Protein AF-A0A212F0P8-F1 (afdb_monomer_lite)

Radius of gyration: 22.42 Å; chains: 1; bounding box: 47×44×77 Å

Structure (mmCIF, N/CA/C/O backbone):
data_AF-A0A212F0P8-F1
#
_entry.id   AF-A0A212F0P8-F1
#
loop_
_atom_site.group_PDB
_atom_site.id
_atom_site.type_symbol
_atom_site.label_atom_id
_atom_site.label_alt_id
_atom_site.label_comp_id
_atom_site.label_asym_id
_atom_site.label_entity_id
_atom_site.label_seq_id
_atom_site.pdbx_PDB_ins_code
_atom_site.Cartn_x
_atom_site.Cartn_y
_atom_site.Cartn_z
_atom_site.occupancy
_atom_site.B_iso_or_equiv
_atom_site.auth_seq_id
_atom_site.auth_comp_id
_atom_site.auth_asym_id
_atom_site.auth_atom_id
_atom_site.pdbx_PDB_model_num
ATOM 1 N N . MET A 1 1 ? -1.020 6.214 -18.669 1.00 47.00 1 MET A N 1
ATOM 2 C CA . MET A 1 1 ? -0.846 4.790 -18.306 1.00 47.00 1 MET A CA 1
ATOM 3 C C . MET A 1 1 ? -0.867 3.939 -19.581 1.00 47.00 1 MET A C 1
ATOM 5 O O . MET A 1 1 ? -1.607 2.978 -19.670 1.00 47.00 1 MET A O 1
ATOM 9 N N . LEU A 1 2 ? -0.078 4.340 -20.590 1.00 44.75 2 LEU A N 1
ATOM 10 C CA . LEU A 1 2 ? -0.072 3.739 -21.935 1.00 44.75 2 LEU A CA 1
ATOM 11 C C . LEU A 1 2 ? 1.143 2.817 -22.171 1.00 44.75 2 LEU A C 1
ATOM 13 O O . LEU A 1 2 ? 1.213 2.161 -23.199 1.00 44.75 2 LEU A O 1
ATOM 17 N N . LEU A 1 3 ? 2.104 2.756 -21.236 1.00 51.81 3 LEU A N 1
ATOM 18 C CA . LEU A 1 3 ? 3.297 1.899 -21.356 1.00 51.81 3 LEU A CA 1
ATOM 19 C C . LEU A 1 3 ? 3.032 0.435 -20.976 1.00 51.81 3 LEU A C 1
ATOM 21 O O . LEU A 1 3 ? 3.720 -0.442 -21.471 1.00 51.81 3 LEU A O 1
ATOM 25 N N . LEU A 1 4 ? 1.996 0.166 -20.174 1.00 54.78 4 LEU A N 1
ATOM 26 C CA . LEU A 1 4 ? 1.525 -1.194 -19.870 1.00 54.78 4 LEU A CA 1
ATOM 27 C C . LEU A 1 4 ? 0.778 -1.854 -21.042 1.00 54.78 4 LEU A C 1
ATOM 29 O O . LEU A 1 4 ? 0.353 -2.994 -20.926 1.00 54.78 4 LEU A O 1
ATOM 33 N N . LEU A 1 5 ? 0.583 -1.136 -22.152 1.00 59.31 5 LEU A N 1
ATOM 34 C CA . LEU A 1 5 ? -0.187 -1.625 -23.297 1.00 59.31 5 LEU A CA 1
ATOM 35 C C . LEU A 1 5 ? 0.671 -2.359 -24.335 1.00 59.31 5 LEU A C 1
ATOM 37 O O . LEU A 1 5 ? 0.111 -2.931 -25.261 1.00 59.31 5 LEU A O 1
ATOM 41 N N . ASN A 1 6 ? 2.005 -2.348 -24.208 1.00 75.94 6 ASN A N 1
ATOM 42 C CA . ASN A 1 6 ? 2.869 -3.173 -25.049 1.00 75.94 6 ASN A CA 1
ATOM 43 C C . ASN A 1 6 ? 3.930 -3.895 -24.189 1.00 75.94 6 ASN A C 1
ATOM 45 O O . ASN A 1 6 ? 4.943 -3.277 -23.845 1.00 75.94 6 ASN A O 1
ATOM 49 N N . PRO A 1 7 ? 3.690 -5.167 -23.820 1.00 78.56 7 PRO A N 1
ATOM 50 C CA . PRO A 1 7 ? 4.589 -5.937 -22.964 1.00 78.56 7 PRO A CA 1
ATOM 51 C C . PRO A 1 7 ? 5.970 -6.160 -23.591 1.00 78.56 7 PRO A C 1
ATOM 53 O O . PRO A 1 7 ? 6.951 -6.080 -22.863 1.00 78.56 7 PRO A O 1
ATOM 56 N N . GLU A 1 8 ? 6.073 -6.316 -24.914 1.00 83.00 8 GLU A N 1
ATOM 57 C CA . GLU A 1 8 ? 7.356 -6.509 -25.616 1.00 83.00 8 GLU A CA 1
ATOM 58 C C . GLU A 1 8 ? 8.272 -5.289 -25.456 1.00 83.00 8 GLU A C 1
ATOM 60 O O . GLU A 1 8 ? 9.464 -5.402 -25.181 1.00 83.00 8 GLU A O 1
ATOM 65 N N . VAL A 1 9 ? 7.698 -4.086 -25.560 1.00 86.62 9 VAL A N 1
ATOM 66 C CA . VAL A 1 9 ? 8.445 -2.837 -25.354 1.00 86.62 9 VAL A CA 1
ATOM 67 C C . VAL A 1 9 ? 8.906 -2.711 -23.904 1.00 86.62 9 VAL A C 1
ATOM 69 O O . VAL A 1 9 ? 9.991 -2.194 -23.642 1.00 86.62 9 VAL A O 1
ATOM 72 N N . LEU A 1 10 ? 8.069 -3.128 -22.952 1.00 86.12 10 LEU A N 1
ATOM 73 C CA . LEU A 1 10 ? 8.412 -3.075 -21.536 1.00 86.12 10 LEU A CA 1
ATOM 74 C C . LEU A 1 10 ? 9.525 -4.076 -21.204 1.00 86.12 10 LEU A C 1
ATOM 76 O O . LEU A 1 10 ? 10.460 -3.715 -20.493 1.00 86.12 10 LEU A O 1
ATOM 80 N N . GLU A 1 11 ? 9.444 -5.284 -21.759 1.00 87.88 11 GLU A N 1
ATOM 81 C CA . GLU A 1 11 ? 10.457 -6.335 -21.669 1.00 87.88 11 GLU A CA 1
ATOM 82 C C . GLU A 1 11 ? 11.805 -5.863 -22.207 1.00 87.88 11 GLU A C 1
ATOM 84 O O . GLU A 1 11 ? 12.801 -5.920 -21.491 1.00 87.88 11 GLU A O 1
ATOM 89 N N . GLU A 1 12 ? 11.831 -5.283 -23.406 1.00 88.19 12 GLU A N 1
ATOM 90 C CA . GLU A 1 12 ? 13.052 -4.732 -23.993 1.00 88.19 12 GLU A CA 1
ATOM 91 C C . GLU A 1 12 ? 13.683 -3.642 -23.108 1.00 88.19 12 GLU A C 1
ATOM 93 O O . GLU A 1 12 ? 14.894 -3.634 -22.885 1.00 88.19 12 GLU A O 1
ATOM 98 N N . ILE A 1 13 ? 12.871 -2.725 -22.568 1.00 88.69 13 ILE A N 1
ATOM 99 C CA . ILE A 1 13 ? 13.369 -1.633 -21.722 1.00 88.69 13 ILE A CA 1
ATOM 100 C C . ILE A 1 13 ? 13.929 -2.157 -20.399 1.00 88.69 13 ILE A C 1
ATOM 102 O O . ILE A 1 13 ? 14.999 -1.717 -19.982 1.00 88.69 13 ILE A O 1
ATOM 106 N N . VAL A 1 14 ? 13.217 -3.061 -19.726 1.00 86.81 14 VAL A N 1
ATOM 107 C CA . VAL A 1 14 ? 13.643 -3.581 -18.420 1.00 86.81 14 VAL A CA 1
ATOM 108 C C . VAL A 1 14 ? 14.838 -4.519 -18.570 1.00 86.81 14 VAL A C 1
ATOM 110 O O . VAL A 1 14 ? 15.774 -4.426 -17.781 1.00 86.81 14 VAL A O 1
ATOM 113 N N . ASN A 1 15 ? 14.883 -5.350 -19.614 1.00 87.44 15 ASN A N 1
ATOM 114 C CA . ASN A 1 15 ? 16.040 -6.207 -19.888 1.00 87.44 15 ASN A CA 1
ATOM 115 C C . ASN A 1 15 ? 17.287 -5.389 -20.256 1.00 87.44 15 ASN A C 1
ATOM 117 O O . ASN A 1 15 ? 18.413 -5.808 -19.978 1.00 87.44 15 ASN A O 1
ATOM 121 N N . ALA A 1 16 ? 17.115 -4.187 -20.816 1.00 88.00 16 ALA A N 1
ATOM 122 C CA . ALA A 1 16 ? 18.224 -3.273 -21.065 1.00 88.00 16 ALA A CA 1
ATOM 123 C C . ALA A 1 16 ? 18.885 -2.735 -19.784 1.00 88.00 16 ALA A C 1
ATOM 125 O O . ALA A 1 16 ? 19.981 -2.179 -19.867 1.00 88.00 16 ALA A O 1
ATOM 126 N N . ASP A 1 17 ? 18.260 -2.875 -18.611 1.00 82.69 17 ASP A N 1
ATOM 127 C CA . ASP A 1 17 ? 18.919 -2.600 -17.326 1.00 82.69 17 ASP A CA 1
ATOM 128 C C . ASP A 1 17 ? 19.909 -3.718 -16.952 1.00 82.69 17 ASP A C 1
ATOM 130 O O . ASP A 1 17 ? 20.867 -3.478 -16.223 1.00 82.69 17 ASP A O 1
ATOM 134 N N . SER A 1 18 ? 19.727 -4.925 -17.496 1.00 82.00 18 SER A N 1
ATOM 135 C CA . SER A 1 18 ? 20.633 -6.074 -17.343 1.00 82.00 18 SER A CA 1
ATOM 136 C C . SER A 1 18 ? 21.676 -6.184 -18.464 1.00 82.00 18 SER A C 1
ATOM 138 O O . SER A 1 18 ? 22.354 -7.201 -18.575 1.00 82.00 18 SER A O 1
ATOM 140 N N . GLY A 1 19 ? 21.821 -5.146 -19.297 1.00 79.75 19 GLY A N 1
ATOM 141 C CA . GLY A 1 19 ? 22.814 -5.089 -20.376 1.00 79.75 19 GLY A CA 1
ATOM 142 C C . GLY A 1 19 ? 22.326 -5.578 -21.744 1.00 79.75 19 GLY A C 1
ATOM 143 O O . GLY A 1 19 ? 23.122 -5.617 -22.681 1.00 79.75 19 GLY A O 1
ATOM 144 N N . ALA A 1 20 ? 21.040 -5.916 -21.895 1.00 85.88 20 ALA A N 1
ATOM 145 C CA . ALA A 1 20 ? 20.469 -6.242 -23.201 1.00 85.88 20 ALA A CA 1
ATOM 146 C C . ALA A 1 20 ? 20.416 -5.004 -24.126 1.00 85.88 20 ALA A C 1
ATOM 148 O O . ALA A 1 20 ? 20.288 -3.869 -23.649 1.00 85.88 20 ALA A O 1
ATOM 149 N N . PRO A 1 21 ? 20.494 -5.184 -25.457 1.00 83.25 21 PRO A N 1
ATOM 150 C CA . PRO A 1 21 ? 20.363 -4.076 -26.394 1.00 83.25 21 PRO A CA 1
ATOM 151 C C . PRO A 1 21 ? 18.961 -3.456 -26.317 1.00 83.25 21 PRO A C 1
ATOM 153 O O . PRO A 1 21 ? 17.956 -4.160 -26.341 1.00 83.25 21 PRO A O 1
ATOM 156 N N . CYS A 1 22 ? 18.897 -2.123 -26.267 1.00 87.00 22 CYS A N 1
ATOM 157 C CA . CYS A 1 22 ? 17.650 -1.365 -26.358 1.00 87.00 22 CYS A CA 1
ATOM 158 C C . CYS A 1 22 ? 17.590 -0.658 -27.712 1.00 87.00 22 CYS A C 1
ATOM 160 O O . CYS A 1 22 ? 18.529 0.037 -28.109 1.00 87.00 22 CYS A O 1
ATOM 162 N N . SER A 1 23 ? 16.477 -0.817 -28.416 1.00 88.06 23 SER A N 1
ATOM 163 C CA . SER A 1 23 ? 16.192 -0.160 -29.679 1.00 88.06 23 SER A CA 1
ATOM 164 C C . SER A 1 23 ? 16.250 1.361 -29.514 1.00 88.06 23 SER A C 1
ATOM 166 O O . SER A 1 23 ? 15.626 1.911 -28.597 1.00 88.06 23 SER A O 1
ATOM 168 N N . PRO A 1 24 ? 16.883 2.090 -30.453 1.00 86.75 24 PRO A N 1
ATOM 169 C CA . PRO A 1 24 ? 16.887 3.553 -30.455 1.00 86.75 24 PRO A CA 1
ATOM 170 C C . PRO A 1 24 ? 15.478 4.169 -30.400 1.00 86.75 24 PRO A C 1
ATOM 172 O O . PRO A 1 24 ? 15.283 5.260 -29.860 1.00 86.75 24 PRO A O 1
ATOM 175 N N . ARG A 1 25 ? 14.465 3.454 -30.918 1.00 87.38 25 ARG A N 1
ATOM 176 C CA . ARG A 1 25 ? 13.054 3.870 -30.873 1.00 87.38 25 ARG A CA 1
ATOM 177 C C . ARG A 1 25 ? 12.484 3.869 -29.447 1.00 87.38 25 ARG A C 1
ATOM 179 O O . ARG A 1 25 ? 11.541 4.613 -29.165 1.00 87.38 25 ARG A O 1
ATOM 186 N N . HIS A 1 26 ? 13.039 3.061 -28.547 1.00 89.31 26 HIS A N 1
ATOM 187 C CA . HIS A 1 26 ? 12.582 2.894 -27.166 1.00 89.31 26 HIS A CA 1
ATOM 188 C C . HIS A 1 26 ? 13.409 3.679 -26.145 1.00 89.31 26 HIS A C 1
ATOM 190 O O . HIS A 1 26 ? 12.954 3.859 -25.014 1.00 89.31 26 HIS A O 1
ATOM 196 N N . THR A 1 27 ? 14.522 4.292 -26.556 1.00 87.56 27 THR A N 1
ATOM 197 C CA . THR A 1 27 ? 15.390 5.110 -25.697 1.00 87.56 27 THR A CA 1
ATOM 198 C C . THR A 1 27 ? 14.630 6.170 -24.898 1.00 87.56 27 THR A C 1
ATOM 200 O O . THR A 1 27 ? 14.839 6.291 -23.693 1.00 87.56 27 THR A O 1
ATOM 203 N N . LYS A 1 28 ? 13.691 6.909 -25.512 1.00 88.75 28 LYS A N 1
ATOM 204 C CA . LYS A 1 28 ? 12.881 7.918 -24.794 1.00 88.75 28 LYS A CA 1
ATOM 205 C C . LYS A 1 28 ? 11.985 7.296 -23.713 1.00 88.75 28 LYS A C 1
ATOM 207 O O . LYS A 1 28 ? 11.819 7.882 -22.647 1.00 88.75 28 LYS A O 1
ATOM 212 N N . LYS A 1 29 ? 11.418 6.112 -23.977 1.00 89.12 29 LYS A N 1
ATOM 213 C CA . LYS A 1 29 ? 10.573 5.378 -23.020 1.00 89.12 29 LYS A CA 1
ATOM 214 C C . LYS A 1 29 ? 11.410 4.838 -21.854 1.00 89.12 29 LYS A C 1
ATOM 216 O O . LYS A 1 29 ? 10.978 4.958 -20.711 1.00 89.12 29 LYS A O 1
ATOM 221 N N . LYS A 1 30 ? 12.622 4.339 -22.132 1.00 89.31 30 LYS A N 1
ATOM 222 C CA . LYS A 1 30 ? 13.602 3.956 -21.104 1.00 89.31 30 LYS A CA 1
ATOM 223 C C . LYS A 1 30 ? 13.959 5.136 -20.197 1.00 89.31 30 LYS A C 1
ATOM 225 O O . LYS A 1 30 ? 13.736 5.063 -18.996 1.00 89.31 30 LYS A O 1
ATOM 230 N N . HIS A 1 31 ? 14.363 6.270 -20.776 1.00 90.19 31 HIS A N 1
ATOM 231 C CA . HIS A 1 31 ? 14.696 7.479 -20.008 1.00 90.19 31 HIS A CA 1
ATOM 232 C C . HIS A 1 31 ? 13.534 7.982 -19.141 1.00 90.19 31 HIS A C 1
ATOM 234 O O . HIS A 1 31 ? 13.760 8.524 -18.056 1.00 90.19 31 HIS A O 1
ATOM 240 N N . PHE A 1 32 ? 12.289 7.818 -19.602 1.00 90.88 32 PHE A N 1
ATOM 241 C CA . PHE A 1 32 ? 11.113 8.111 -18.789 1.00 90.88 32 PHE A CA 1
ATOM 242 C C . PHE A 1 32 ? 11.033 7.190 -17.564 1.00 90.88 32 PHE A C 1
ATOM 244 O O . PHE A 1 32 ? 10.895 7.695 -16.452 1.00 90.88 32 PHE A O 1
ATOM 251 N N . ILE A 1 33 ? 11.171 5.871 -17.744 1.00 90.88 33 ILE A N 1
ATOM 252 C CA . ILE A 1 33 ? 11.175 4.902 -16.635 1.00 90.88 33 ILE A CA 1
ATOM 253 C C . ILE A 1 33 ? 12.312 5.206 -15.649 1.00 90.88 33 ILE A C 1
ATOM 255 O O . ILE A 1 33 ? 12.066 5.276 -14.445 1.00 90.88 33 ILE A O 1
ATOM 259 N N . ASP A 1 34 ? 13.516 5.493 -16.140 1.00 91.50 34 ASP A N 1
ATOM 260 C CA . ASP A 1 34 ? 14.662 5.858 -15.297 1.00 91.50 34 ASP A CA 1
ATOM 261 C C . ASP A 1 34 ? 14.411 7.151 -14.518 1.00 91.50 34 ASP A C 1
ATOM 263 O O . ASP A 1 34 ? 14.769 7.276 -13.347 1.00 91.50 34 ASP A O 1
ATOM 267 N N . SER A 1 35 ? 13.751 8.128 -15.141 1.00 92.31 35 SER A N 1
ATOM 268 C CA . SER A 1 35 ? 13.378 9.378 -14.474 1.00 92.31 35 SER A CA 1
ATOM 269 C C . SER A 1 35 ? 12.317 9.161 -13.399 1.00 92.31 35 SER A C 1
ATOM 271 O O . SER A 1 35 ? 12.415 9.767 -12.336 1.00 92.31 35 SER A O 1
ATOM 273 N N . VAL A 1 36 ? 11.361 8.255 -13.625 1.00 93.06 36 VAL A N 1
ATOM 274 C CA . VAL A 1 36 ? 10.378 7.851 -12.609 1.00 93.06 36 VAL A CA 1
ATOM 275 C C . VAL A 1 36 ? 11.070 7.162 -11.430 1.00 93.06 36 VAL A C 1
ATOM 277 O O . VAL A 1 36 ? 10.833 7.562 -10.292 1.00 93.06 36 VAL A O 1
ATOM 280 N N . LYS A 1 37 ? 11.971 6.199 -11.681 1.00 93.19 37 LYS A N 1
ATOM 281 C CA . LYS A 1 37 ? 12.765 5.533 -10.629 1.00 93.19 37 LYS A CA 1
ATOM 282 C C . LYS A 1 37 ? 13.562 6.558 -9.810 1.00 93.19 37 LYS A C 1
ATOM 284 O O . LYS A 1 37 ? 13.464 6.590 -8.587 1.00 93.19 37 LYS A O 1
ATOM 289 N N . ARG A 1 38 ? 14.279 7.471 -10.478 1.00 92.94 38 ARG A N 1
ATOM 290 C CA . ARG A 1 38 ? 15.028 8.555 -9.812 1.00 92.94 38 ARG A CA 1
ATOM 291 C C . ARG A 1 38 ? 14.132 9.510 -9.026 1.00 92.94 38 ARG A C 1
ATOM 293 O O . ARG A 1 38 ? 14.562 10.007 -7.993 1.00 92.94 38 ARG A O 1
ATOM 300 N N . GLY A 1 39 ? 12.904 9.754 -9.480 1.00 93.44 39 GLY A N 1
ATOM 301 C CA . GLY A 1 39 ? 11.948 10.633 -8.803 1.00 93.44 39 GLY A CA 1
ATOM 302 C C . GLY A 1 39 ? 11.535 10.149 -7.408 1.00 93.44 39 GLY A C 1
ATOM 303 O O . GLY A 1 39 ? 11.209 10.980 -6.555 1.00 93.44 39 GLY A O 1
ATOM 304 N N . LEU A 1 40 ? 11.589 8.833 -7.171 1.00 92.62 40 LEU A N 1
ATOM 305 C CA . LEU A 1 40 ? 11.334 8.211 -5.867 1.00 92.62 40 LEU A CA 1
ATOM 306 C C . LEU A 1 40 ? 12.561 8.184 -4.947 1.00 92.62 40 LEU A C 1
ATOM 308 O O . LEU A 1 40 ? 12.405 7.978 -3.745 1.00 92.62 40 LEU A O 1
ATOM 312 N N . SER A 1 41 ? 13.765 8.396 -5.489 1.00 88.62 41 SER A N 1
ATOM 313 C CA . SER A 1 41 ? 14.998 8.345 -4.706 1.00 88.62 41 SER A CA 1
ATOM 314 C C . SER A 1 41 ? 14.989 9.402 -3.593 1.00 88.62 41 SER A C 1
ATOM 316 O O . SER A 1 41 ? 14.648 10.560 -3.859 1.00 88.62 41 SER A O 1
ATOM 318 N N . PRO A 1 42 ? 15.447 9.072 -2.369 1.00 77.56 42 PRO A N 1
ATOM 319 C CA . PRO A 1 42 ? 15.568 10.034 -1.270 1.00 77.56 42 PRO A CA 1
ATOM 320 C C . PRO A 1 42 ? 16.464 11.237 -1.590 1.00 77.56 42 PRO A C 1
ATOM 322 O O . PRO A 1 42 ? 16.337 12.280 -0.953 1.00 77.56 42 PRO A O 1
ATOM 325 N N . GLN A 1 43 ? 17.374 11.087 -2.560 1.00 78.19 43 GLN A N 1
ATOM 326 C CA . GLN A 1 43 ? 18.297 12.133 -3.011 1.00 78.19 43 GLN A CA 1
ATOM 327 C C . GLN A 1 43 ? 17.644 13.132 -3.985 1.00 78.19 43 GLN A C 1
ATOM 329 O O . GLN A 1 43 ? 18.261 14.137 -4.340 1.00 78.19 43 GLN A O 1
ATOM 334 N N . ASN A 1 44 ? 16.413 12.875 -4.443 1.00 79.75 44 ASN A N 1
ATOM 335 C CA . ASN A 1 44 ? 15.700 13.786 -5.327 1.00 79.75 44 ASN A CA 1
ATOM 336 C C . ASN A 1 44 ? 15.127 14.980 -4.546 1.00 79.75 44 ASN A C 1
ATOM 338 O O . ASN A 1 44 ? 14.321 14.821 -3.631 1.00 79.75 44 ASN A O 1
ATOM 342 N N . ASN A 1 45 ? 15.484 16.191 -4.976 1.00 77.62 45 ASN A N 1
ATOM 343 C CA . ASN A 1 45 ? 15.011 17.439 -4.373 1.00 77.62 45 ASN A CA 1
ATOM 344 C C . ASN A 1 45 ? 13.801 18.053 -5.105 1.00 77.62 45 ASN A C 1
ATOM 346 O O . ASN A 1 45 ? 13.209 19.018 -4.622 1.00 77.62 45 ASN A O 1
ATOM 350 N N . SER A 1 46 ? 13.407 17.517 -6.267 1.00 87.94 46 SER A N 1
ATOM 351 C CA . SER A 1 46 ? 12.266 18.035 -7.030 1.00 87.94 46 SER A CA 1
ATOM 352 C C . SER A 1 46 ? 10.950 17.430 -6.547 1.00 87.94 46 SER A C 1
ATOM 354 O O . SER A 1 46 ? 10.607 16.297 -6.895 1.00 87.94 46 SER A O 1
ATOM 356 N N . LYS A 1 47 ? 10.174 18.225 -5.800 1.00 87.25 47 LYS A N 1
ATOM 357 C CA . LYS A 1 47 ? 8.852 17.834 -5.288 1.00 87.25 47 LYS A CA 1
ATOM 358 C C . LYS A 1 47 ? 7.884 17.429 -6.402 1.00 87.25 47 LYS A C 1
ATOM 360 O O . LYS A 1 47 ? 7.233 16.398 -6.293 1.00 87.25 47 LYS A O 1
ATOM 365 N N . GLN A 1 48 ? 7.830 18.201 -7.488 1.00 89.81 48 GLN A N 1
ATOM 366 C CA . GLN A 1 48 ? 6.954 17.907 -8.626 1.00 89.81 48 GLN A CA 1
ATOM 367 C C . GLN A 1 48 ? 7.320 16.574 -9.292 1.00 89.81 48 GLN A C 1
ATOM 369 O O . GLN A 1 48 ? 6.437 15.795 -9.648 1.00 89.81 48 GLN A O 1
ATOM 374 N N . MET A 1 49 ? 8.621 16.293 -9.436 1.00 90.56 49 MET A N 1
ATOM 375 C CA . MET A 1 49 ? 9.085 15.015 -9.978 1.00 90.56 49 MET A CA 1
ATOM 376 C C . MET A 1 49 ? 8.706 13.857 -9.052 1.00 90.56 49 MET A C 1
ATOM 378 O O . MET A 1 49 ? 8.231 12.832 -9.532 1.00 90.56 49 MET A O 1
ATOM 382 N N . THR A 1 50 ? 8.859 14.028 -7.736 1.00 92.94 50 THR A N 1
ATOM 383 C CA . THR A 1 50 ? 8.447 13.021 -6.753 1.00 92.94 50 THR A CA 1
ATOM 384 C C . THR A 1 50 ? 6.945 12.759 -6.816 1.00 92.94 50 THR A C 1
ATOM 386 O O . THR A 1 50 ? 6.548 11.605 -6.932 1.00 92.94 50 THR A O 1
ATOM 389 N N . GLU A 1 51 ? 6.101 13.793 -6.820 1.00 91.62 51 GLU A N 1
ATOM 390 C CA . GLU A 1 51 ? 4.641 13.635 -6.915 1.00 91.62 51 GLU A CA 1
ATOM 391 C C . GLU A 1 51 ? 4.235 12.889 -8.200 1.00 91.62 51 GLU A C 1
ATOM 393 O O . GLU A 1 51 ? 3.451 11.936 -8.158 1.00 91.62 51 GLU A O 1
ATOM 398 N N . ALA A 1 52 ? 4.820 13.254 -9.347 1.00 92.00 52 ALA A N 1
ATOM 399 C CA . ALA A 1 52 ? 4.567 12.573 -10.616 1.00 92.00 52 ALA A CA 1
ATOM 400 C C . ALA A 1 52 ? 5.044 11.109 -10.606 1.00 92.00 52 ALA A C 1
ATOM 402 O O . ALA A 1 52 ? 4.337 10.217 -11.095 1.00 92.00 52 ALA A O 1
ATOM 403 N N . ALA A 1 53 ? 6.222 10.846 -10.032 1.00 94.75 53 ALA A N 1
ATOM 404 C CA . ALA A 1 53 ? 6.783 9.505 -9.907 1.00 94.75 53 ALA A CA 1
ATOM 405 C C . ALA A 1 53 ? 5.924 8.615 -9.002 1.00 94.75 53 ALA A C 1
ATOM 407 O O . ALA A 1 53 ? 5.620 7.482 -9.374 1.00 94.75 53 ALA A O 1
ATOM 408 N N . VAL A 1 54 ? 5.454 9.144 -7.870 1.00 95.19 54 VAL A N 1
ATOM 409 C CA . VAL A 1 54 ? 4.562 8.448 -6.934 1.00 95.19 54 VAL A CA 1
ATOM 410 C C . VAL A 1 54 ? 3.261 8.059 -7.615 1.00 95.19 54 VAL A C 1
ATOM 412 O O . VAL A 1 54 ? 2.904 6.884 -7.616 1.00 95.19 54 VAL A O 1
ATOM 415 N N . VAL A 1 55 ? 2.573 9.009 -8.257 1.00 94.56 55 VAL A N 1
ATOM 416 C CA . VAL A 1 55 ? 1.313 8.723 -8.964 1.00 94.56 55 VAL A CA 1
ATOM 417 C C . VAL A 1 55 ? 1.520 7.658 -10.039 1.00 94.56 55 VAL A C 1
ATOM 419 O O . VAL A 1 55 ? 0.688 6.763 -10.207 1.00 94.56 55 VAL A O 1
ATOM 422 N N . THR A 1 56 ? 2.640 7.727 -10.759 1.00 94.75 56 THR A N 1
ATOM 423 C CA . THR A 1 56 ? 2.983 6.750 -11.795 1.00 94.75 56 TH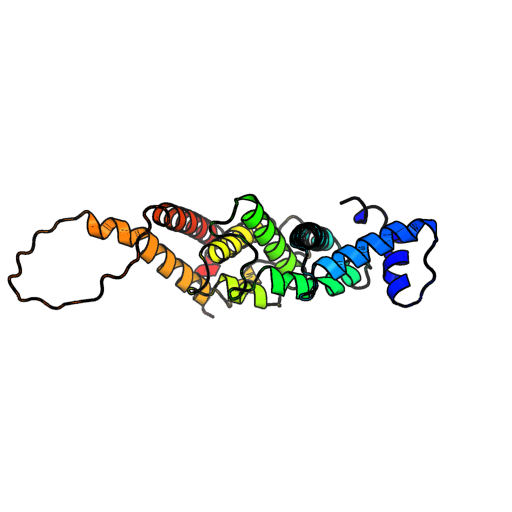R A CA 1
ATOM 424 C C . THR A 1 56 ? 3.242 5.365 -11.201 1.00 94.75 56 THR A C 1
ATOM 426 O O . THR A 1 56 ? 2.713 4.380 -11.717 1.00 94.75 56 THR A O 1
ATOM 429 N N . CYS A 1 57 ? 3.987 5.275 -10.098 1.00 95.62 57 CYS A N 1
ATOM 430 C CA . CYS A 1 57 ? 4.333 4.002 -9.467 1.00 95.62 57 CYS A CA 1
ATOM 431 C C . CYS A 1 57 ? 3.147 3.363 -8.740 1.00 95.62 57 CYS A C 1
ATOM 433 O O . CYS A 1 57 ? 2.968 2.155 -8.847 1.00 95.62 57 CYS A O 1
ATOM 435 N N . VAL A 1 58 ? 2.268 4.142 -8.101 1.00 96.19 58 VAL A N 1
ATOM 436 C CA . VAL A 1 58 ? 1.009 3.614 -7.543 1.00 96.19 58 VAL A CA 1
ATOM 437 C C . VAL A 1 58 ? 0.148 3.011 -8.651 1.00 96.19 58 VAL A C 1
ATOM 439 O O . VAL A 1 58 ? -0.371 1.906 -8.502 1.00 96.19 58 VAL A O 1
ATOM 442 N N . LYS A 1 59 ? 0.041 3.691 -9.800 1.00 94.50 59 LYS A N 1
ATOM 443 C CA . LYS A 1 59 ? -0.674 3.162 -10.969 1.00 94.50 59 LYS A CA 1
ATOM 444 C C . LYS A 1 59 ? -0.023 1.889 -11.511 1.00 94.50 59 LYS A C 1
ATOM 446 O O . LYS A 1 59 ? -0.744 0.951 -11.839 1.00 94.50 59 LYS A O 1
ATOM 451 N N . LEU A 1 60 ? 1.307 1.832 -11.577 1.00 93.94 60 LEU A N 1
ATOM 452 C CA . LEU A 1 60 ? 2.042 0.628 -11.972 1.00 93.94 60 LEU A CA 1
ATOM 453 C C . LEU A 1 60 ? 1.759 -0.545 -11.019 1.00 93.94 60 LEU A C 1
ATOM 455 O O . LEU A 1 60 ? 1.391 -1.623 -11.483 1.00 93.94 60 LEU A O 1
ATOM 459 N N . CYS A 1 61 ? 1.857 -0.329 -9.703 1.00 95.12 61 CYS A N 1
ATOM 460 C CA . CYS A 1 61 ? 1.520 -1.337 -8.699 1.00 95.12 61 CYS A CA 1
ATOM 461 C C . CYS A 1 61 ? 0.075 -1.814 -8.885 1.00 95.12 61 CYS A C 1
ATOM 463 O O . CYS A 1 61 ? -0.162 -3.011 -9.029 1.00 95.12 61 CYS A O 1
ATOM 465 N N . LYS A 1 62 ? -0.885 -0.890 -9.001 1.00 94.06 62 LYS A N 1
ATOM 466 C CA . LYS A 1 62 ? -2.298 -1.220 -9.227 1.00 94.06 62 LYS A CA 1
ATOM 467 C C . LYS A 1 62 ? -2.503 -2.066 -10.483 1.00 94.06 62 LYS A C 1
ATOM 469 O O . LYS A 1 62 ? -3.233 -3.051 -10.424 1.00 94.06 62 LYS A O 1
ATOM 474 N N . ALA A 1 63 ? -1.839 -1.732 -11.591 1.00 92.00 63 ALA A N 1
ATOM 475 C CA . ALA A 1 63 ? -1.898 -2.524 -12.820 1.00 92.00 63 ALA A CA 1
ATOM 476 C C . ALA A 1 63 ? -1.377 -3.947 -12.621 1.00 92.00 63 ALA A C 1
ATOM 478 O O . ALA A 1 63 ? -2.026 -4.896 -13.047 1.00 92.00 63 ALA A O 1
ATOM 479 N N . SER A 1 64 ? -0.245 -4.093 -11.927 1.00 91.94 64 SER A N 1
ATOM 480 C CA . SER A 1 64 ? 0.355 -5.406 -11.679 1.00 91.94 64 SER A CA 1
ATOM 481 C C . SER A 1 64 ? -0.558 -6.342 -10.882 1.00 91.94 64 SER A C 1
ATOM 483 O O . SER A 1 64 ? -0.469 -7.551 -11.047 1.00 91.94 64 SER A O 1
ATOM 485 N N . THR A 1 65 ? -1.503 -5.808 -10.091 1.00 92.44 65 THR A N 1
ATOM 486 C CA . THR A 1 65 ? -2.478 -6.639 -9.359 1.00 92.44 65 THR A CA 1
ATOM 487 C C . THR A 1 65 ? -3.436 -7.414 -10.266 1.00 92.44 65 THR A C 1
ATOM 489 O O . THR A 1 65 ? -4.034 -8.392 -9.818 1.00 92.44 65 THR A O 1
ATOM 492 N N . TYR A 1 66 ? -3.590 -6.993 -11.524 1.00 89.94 66 TYR A N 1
ATOM 493 C CA . TYR A 1 66 ? -4.425 -7.669 -12.520 1.00 89.94 66 TYR A CA 1
ATOM 494 C C . TYR A 1 66 ? -3.656 -8.706 -13.344 1.00 89.94 66 TYR A C 1
ATOM 496 O O . TYR A 1 66 ? -4.257 -9.387 -14.169 1.00 89.94 66 TYR A O 1
ATOM 504 N N . LEU A 1 67 ? -2.346 -8.839 -13.127 1.00 89.00 67 LEU A N 1
ATOM 505 C CA . LEU A 1 67 ? -1.555 -9.921 -13.696 1.00 89.00 67 LEU A CA 1
ATOM 506 C C . LEU A 1 67 ? -1.623 -11.139 -12.774 1.00 89.00 67 LEU A C 1
ATOM 508 O O . LEU A 1 67 ? -1.710 -11.006 -11.550 1.00 89.00 67 LEU A O 1
ATOM 512 N N . ASN A 1 68 ? -1.586 -12.330 -13.366 1.00 83.19 68 ASN A N 1
ATOM 513 C CA . ASN A 1 68 ? -1.583 -13.569 -12.604 1.00 83.19 68 ASN A CA 1
ATOM 514 C C . ASN A 1 68 ? -0.230 -13.735 -11.890 1.00 83.19 68 ASN A C 1
ATOM 516 O O . ASN A 1 68 ? 0.822 -13.654 -12.517 1.00 83.19 68 ASN A O 1
ATOM 520 N N . ILE A 1 69 ? -0.266 -14.000 -10.582 1.00 79.81 69 ILE A N 1
ATOM 521 C CA . ILE A 1 69 ? 0.922 -14.170 -9.729 1.00 79.81 69 ILE A CA 1
ATOM 522 C C . ILE A 1 69 ? 1.783 -15.369 -10.174 1.00 79.81 69 ILE A C 1
ATOM 524 O O . ILE A 1 69 ? 2.992 -15.371 -9.946 1.00 79.81 69 ILE A O 1
ATOM 528 N N . ALA A 1 70 ? 1.188 -16.364 -10.845 1.00 80.31 70 ALA A N 1
ATOM 529 C CA . ALA A 1 70 ? 1.917 -17.495 -11.420 1.00 80.31 70 ALA A CA 1
ATOM 530 C C . ALA A 1 70 ? 2.973 -17.055 -12.451 1.00 80.31 70 ALA A C 1
ATOM 532 O O . ALA A 1 70 ? 4.017 -17.691 -12.573 1.00 80.31 70 ALA A O 1
ATOM 533 N N . ASP A 1 71 ? 2.751 -15.926 -13.129 1.00 81.62 71 ASP A N 1
ATOM 534 C CA . ASP A 1 71 ? 3.715 -15.304 -14.036 1.00 81.62 71 ASP A CA 1
ATOM 535 C C . ASP A 1 71 ? 4.675 -14.384 -13.260 1.00 81.62 71 ASP A C 1
ATOM 537 O O . ASP A 1 71 ? 4.806 -13.190 -13.515 1.00 81.62 71 ASP A O 1
ATOM 541 N N . SER A 1 72 ? 5.337 -14.926 -12.235 1.00 75.25 72 SER A N 1
ATOM 542 C CA . SER A 1 72 ? 6.238 -14.147 -11.367 1.00 75.25 72 SER A CA 1
ATOM 543 C C . SER A 1 72 ? 7.473 -13.591 -12.096 1.00 75.25 72 SER A C 1
ATOM 545 O O . SER A 1 72 ? 8.123 -12.668 -11.586 1.00 75.25 72 SER A O 1
ATOM 547 N N . GLY A 1 73 ? 7.770 -14.140 -13.281 1.00 79.50 73 GLY A N 1
ATOM 548 C CA . GLY A 1 73 ? 8.783 -13.668 -14.222 1.00 79.50 73 GLY A CA 1
ATOM 549 C C . GLY A 1 73 ? 8.323 -12.502 -15.098 1.00 79.50 73 GLY A C 1
ATOM 550 O O . GLY A 1 73 ? 9.155 -11.925 -15.795 1.00 79.50 73 GLY A O 1
ATOM 551 N N . ASN A 1 74 ? 7.044 -12.108 -15.040 1.00 88.00 74 ASN A N 1
ATOM 552 C CA . ASN A 1 74 ? 6.533 -10.988 -15.817 1.00 88.00 74 ASN A CA 1
ATOM 553 C C . ASN A 1 74 ? 7.354 -9.723 -15.551 1.00 88.00 74 ASN A C 1
ATOM 555 O O . ASN A 1 74 ? 7.534 -9.293 -14.403 1.00 88.00 74 ASN A O 1
ATOM 559 N N . VAL A 1 75 ? 7.778 -9.071 -16.630 1.00 88.62 75 VAL A N 1
ATOM 560 C CA . VAL A 1 75 ? 8.565 -7.837 -16.580 1.00 88.62 75 VAL A CA 1
ATOM 561 C C . VAL A 1 75 ? 7.911 -6.743 -15.723 1.00 88.62 75 VAL A C 1
ATOM 563 O O . VAL A 1 75 ? 8.593 -5.964 -15.052 1.00 88.62 75 VAL A O 1
ATOM 566 N N . THR A 1 76 ? 6.579 -6.707 -15.667 1.00 90.12 76 THR A N 1
ATOM 567 C CA . THR A 1 76 ? 5.844 -5.754 -14.832 1.00 90.12 76 THR A CA 1
ATOM 568 C C . THR A 1 76 ? 6.162 -5.951 -13.350 1.00 90.12 76 THR A C 1
ATOM 570 O O . THR A 1 76 ? 6.370 -4.968 -12.637 1.00 90.12 76 THR A O 1
ATOM 573 N N . PHE A 1 77 ? 6.255 -7.199 -12.877 1.00 89.94 77 PHE A N 1
ATOM 574 C CA . PHE A 1 77 ? 6.627 -7.487 -11.492 1.00 89.94 77 PHE A CA 1
ATOM 575 C C . PHE A 1 77 ? 8.087 -7.143 -11.211 1.00 89.94 77 PHE A C 1
ATOM 577 O O . PHE A 1 77 ? 8.380 -6.646 -10.124 1.00 89.94 77 PHE A O 1
ATOM 584 N N . VAL A 1 78 ? 8.992 -7.345 -12.173 1.00 90.31 78 VAL A N 1
ATOM 585 C CA . VAL A 1 78 ? 10.394 -6.902 -12.058 1.00 90.31 78 VAL A CA 1
ATOM 586 C C . VAL A 1 78 ? 10.449 -5.387 -11.854 1.00 90.31 78 VAL A C 1
ATOM 588 O O . VAL A 1 78 ? 11.085 -4.904 -10.913 1.00 90.31 78 VAL A O 1
ATOM 591 N N . LEU A 1 79 ? 9.705 -4.632 -12.666 1.00 90.94 79 LEU A N 1
ATOM 592 C CA . LEU A 1 79 ? 9.651 -3.181 -12.544 1.00 90.94 79 LEU A CA 1
ATOM 593 C C . LEU A 1 79 ? 9.031 -2.738 -11.211 1.00 90.94 79 LEU A C 1
ATOM 595 O O . LEU A 1 79 ? 9.594 -1.869 -10.547 1.00 90.94 79 LEU A O 1
ATOM 599 N N . VAL A 1 80 ? 7.927 -3.355 -10.776 1.00 93.25 80 VAL A N 1
ATOM 600 C CA . VAL A 1 80 ? 7.309 -3.079 -9.466 1.00 93.25 80 VAL A CA 1
ATOM 601 C C . VAL A 1 80 ? 8.296 -3.335 -8.330 1.00 93.25 80 VAL A C 1
ATOM 603 O O . VAL A 1 80 ? 8.482 -2.463 -7.483 1.00 93.25 80 VAL A O 1
ATOM 606 N N . LYS A 1 81 ? 8.982 -4.485 -8.329 1.00 91.94 81 LYS A N 1
ATOM 607 C CA . LYS A 1 81 ? 9.990 -4.832 -7.311 1.00 91.94 81 LYS A CA 1
ATOM 608 C C . LYS A 1 81 ? 11.102 -3.783 -7.222 1.00 91.94 81 LYS A C 1
ATOM 610 O O . LYS A 1 81 ? 11.577 -3.520 -6.122 1.00 91.94 81 LYS A O 1
ATOM 615 N N . SER A 1 82 ? 11.470 -3.149 -8.339 1.00 92.25 82 SER A N 1
ATOM 616 C CA . SER A 1 82 ? 12.507 -2.108 -8.355 1.00 92.25 82 SER A CA 1
ATOM 617 C C . SER A 1 82 ? 12.096 -0.784 -7.693 1.00 92.25 82 SER A C 1
ATOM 619 O O . SER A 1 82 ? 12.972 -0.032 -7.287 1.00 92.25 82 SER A O 1
ATOM 621 N N . VAL A 1 83 ? 10.793 -0.493 -7.563 1.00 94.06 83 VAL A N 1
ATOM 622 C CA . VAL A 1 83 ? 10.290 0.799 -7.042 1.00 94.06 83 VAL A CA 1
ATOM 623 C C . VAL A 1 83 ? 9.486 0.687 -5.744 1.00 94.06 83 VAL A C 1
ATOM 625 O O . VAL A 1 83 ? 9.278 1.683 -5.053 1.00 94.06 83 VAL A O 1
ATOM 628 N N . ILE A 1 84 ? 8.997 -0.508 -5.401 1.00 94.38 84 ILE A N 1
ATOM 629 C CA . ILE A 1 84 ? 8.004 -0.700 -4.334 1.00 94.38 84 ILE A CA 1
ATOM 630 C C . ILE A 1 84 ? 8.518 -0.301 -2.947 1.00 94.38 84 ILE A C 1
ATOM 632 O O . ILE A 1 84 ? 7.754 0.236 -2.148 1.00 94.38 84 ILE A O 1
ATOM 636 N N . ASN A 1 85 ? 9.799 -0.529 -2.650 1.00 94.06 85 ASN A N 1
ATOM 637 C CA . ASN A 1 85 ? 10.369 -0.201 -1.343 1.00 94.06 85 ASN A CA 1
ATOM 638 C C . ASN A 1 85 ? 10.503 1.311 -1.142 1.00 94.06 85 ASN A C 1
ATOM 640 O O . ASN A 1 85 ? 10.072 1.812 -0.104 1.00 94.06 85 ASN A O 1
ATOM 644 N N . ASP A 1 86 ? 10.995 2.034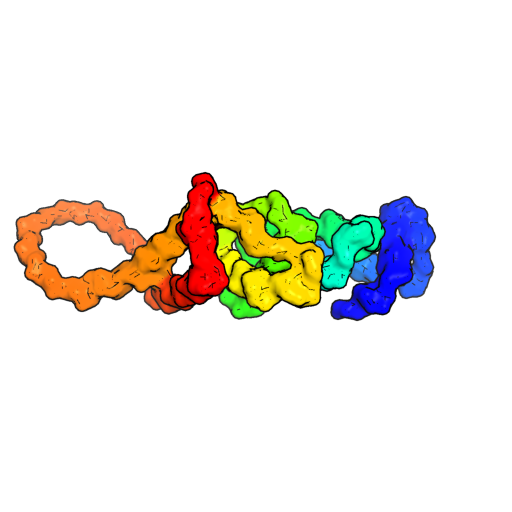 -2.149 1.00 94.38 86 ASP A N 1
ATOM 645 C CA . ASP A 1 86 ? 11.082 3.498 -2.108 1.00 94.38 86 ASP A CA 1
ATOM 646 C C . ASP A 1 86 ? 9.686 4.123 -2.039 1.00 94.38 86 ASP A C 1
ATOM 648 O O . ASP A 1 86 ? 9.439 5.032 -1.246 1.00 94.38 86 ASP A O 1
ATOM 652 N N . LEU A 1 87 ? 8.732 3.576 -2.801 1.00 95.06 87 LEU A N 1
ATOM 653 C CA . LEU A 1 87 ? 7.339 4.012 -2.762 1.00 95.06 87 LEU A CA 1
ATOM 654 C C . LEU A 1 87 ? 6.717 3.816 -1.371 1.00 95.06 87 LEU A C 1
ATOM 656 O O . LEU A 1 87 ? 6.083 4.737 -0.854 1.00 95.06 87 LEU A O 1
ATOM 660 N N . LYS A 1 88 ? 6.917 2.645 -0.744 1.00 94.06 88 LYS A N 1
ATOM 661 C CA . LYS A 1 88 ? 6.471 2.376 0.635 1.00 94.06 88 LYS A CA 1
ATOM 662 C C . LYS A 1 88 ? 7.085 3.371 1.612 1.00 94.06 88 LYS A C 1
ATOM 664 O O . LYS A 1 88 ? 6.364 3.937 2.428 1.00 94.06 88 LYS A O 1
ATOM 669 N N . TRP A 1 89 ? 8.398 3.578 1.523 1.00 92.69 89 TRP A N 1
ATOM 670 C CA . TRP A 1 89 ? 9.125 4.470 2.419 1.00 92.69 89 TRP A CA 1
ATOM 671 C C . TRP A 1 89 ? 8.674 5.924 2.280 1.00 92.69 89 TRP A C 1
ATOM 673 O O . TRP A 1 89 ? 8.638 6.651 3.266 1.00 92.69 89 TRP A O 1
ATOM 683 N N . LEU A 1 90 ? 8.297 6.360 1.081 1.00 93.06 90 LEU A N 1
ATOM 684 C CA . LEU A 1 90 ? 7.800 7.713 0.877 1.00 93.06 90 LEU A CA 1
ATOM 685 C C . LEU A 1 90 ? 6.359 7.882 1.383 1.00 93.06 90 LEU A C 1
ATOM 687 O O . LEU A 1 90 ? 6.041 8.884 2.018 1.00 93.06 90 LEU A O 1
ATOM 691 N N . LEU A 1 91 ? 5.483 6.918 1.083 1.00 93.81 91 LEU A N 1
ATOM 692 C CA . LEU A 1 91 ? 4.044 7.035 1.328 1.00 93.81 91 LEU A CA 1
ATOM 693 C C . LEU A 1 91 ? 3.617 6.641 2.740 1.00 93.81 91 LEU A C 1
ATOM 695 O O . LEU A 1 91 ? 2.660 7.209 3.253 1.00 93.81 91 LEU A O 1
ATOM 699 N N . PHE A 1 92 ? 4.305 5.6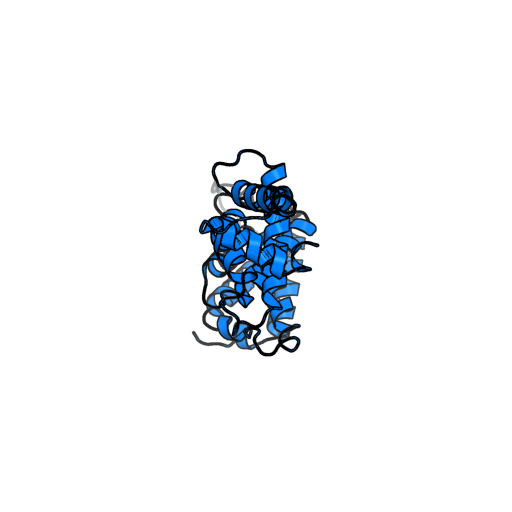87 3.363 1.00 94.06 92 PHE A N 1
ATOM 700 C CA . PHE A 1 92 ? 3.959 5.131 4.672 1.00 94.06 92 PHE A CA 1
ATOM 701 C C . PHE A 1 92 ? 5.082 5.384 5.679 1.00 94.06 92 PHE A C 1
ATOM 703 O O . PHE A 1 92 ? 5.524 4.478 6.380 1.00 94.06 92 PHE A O 1
ATOM 710 N N . ASN A 1 93 ? 5.559 6.628 5.757 1.00 91.88 93 ASN A N 1
ATOM 711 C CA . ASN A 1 93 ? 6.534 7.048 6.757 1.00 91.88 93 ASN A CA 1
ATOM 712 C C . ASN A 1 93 ? 5.937 8.138 7.660 1.00 91.88 93 ASN A C 1
ATOM 714 O O . ASN A 1 93 ? 5.754 9.278 7.224 1.00 91.88 93 ASN A O 1
ATOM 718 N N . PRO A 1 94 ? 5.631 7.822 8.932 1.00 88.38 94 PRO A N 1
ATOM 719 C CA . PRO A 1 94 ? 5.033 8.789 9.845 1.00 88.38 94 PRO A CA 1
ATOM 720 C C . PRO A 1 94 ? 6.000 9.915 10.240 1.00 88.38 94 PRO A C 1
ATOM 722 O O . PRO A 1 94 ? 5.541 11.001 10.581 1.00 88.38 94 PRO A O 1
ATOM 725 N N . SER A 1 95 ? 7.319 9.700 10.160 1.00 88.50 95 SER A N 1
ATOM 726 C CA . SER A 1 95 ? 8.332 10.723 10.463 1.00 88.50 95 SER A CA 1
ATOM 727 C C . SER A 1 95 ? 8.478 11.763 9.351 1.00 88.50 95 SER A C 1
ATOM 729 O O . SER A 1 95 ? 8.901 12.887 9.612 1.00 88.50 95 SER A O 1
ATOM 731 N N . LYS A 1 96 ? 8.132 11.403 8.110 1.00 86.69 96 LYS A N 1
ATOM 732 C CA . LYS A 1 96 ? 8.167 12.293 6.943 1.00 86.69 96 LYS A CA 1
ATOM 733 C C . LYS A 1 96 ? 6.911 12.064 6.093 1.00 86.69 96 LYS A C 1
ATOM 735 O O . LYS A 1 96 ? 7.000 11.410 5.055 1.00 86.69 96 LYS A O 1
ATOM 740 N N . PRO A 1 97 ? 5.738 12.556 6.538 1.00 80.69 97 PRO A N 1
ATOM 741 C CA . PRO A 1 97 ? 4.482 12.305 5.847 1.00 80.69 97 PRO A CA 1
ATOM 742 C C . PRO A 1 97 ? 4.516 12.876 4.426 1.00 80.69 97 PRO A C 1
ATOM 744 O O . PRO A 1 97 ? 4.952 14.005 4.207 1.00 80.69 97 PRO A O 1
ATOM 747 N N . TYR A 1 98 ? 4.039 12.080 3.468 1.00 78.56 98 TYR A N 1
ATOM 748 C CA . TYR A 1 98 ? 3.981 12.453 2.052 1.00 78.56 98 TYR A CA 1
ATOM 749 C C . TYR A 1 98 ? 3.060 13.653 1.790 1.00 78.56 98 TYR A C 1
ATOM 751 O O . TYR A 1 98 ? 3.386 14.557 1.022 1.00 78.56 98 TYR A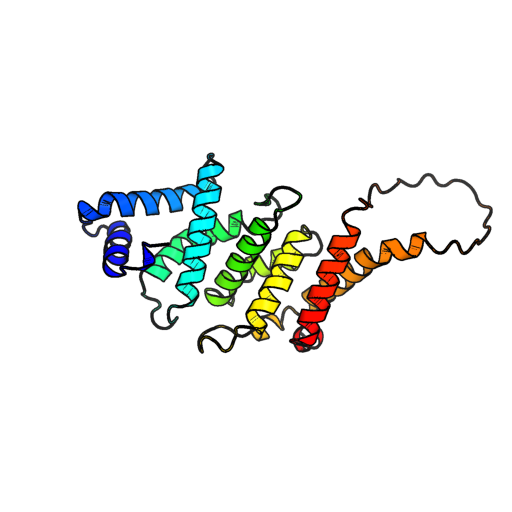 O 1
ATOM 759 N N . SER A 1 99 ? 1.896 13.643 2.435 1.00 70.25 99 SER A N 1
ATOM 760 C CA . SER A 1 99 ? 0.826 14.612 2.227 1.00 70.25 99 SER A CA 1
ATOM 761 C C . SER A 1 99 ? 0.981 15.840 3.131 1.00 70.25 99 SER A C 1
ATOM 763 O O . SER A 1 99 ? 1.539 15.773 4.232 1.00 70.25 99 SER A O 1
ATOM 765 N N . ARG A 1 100 ? 0.471 16.984 2.657 1.00 67.75 100 ARG A N 1
ATOM 766 C CA . ARG A 1 100 ? 0.338 18.197 3.475 1.00 67.75 100 ARG A CA 1
ATOM 767 C C . ARG A 1 100 ? -0.729 17.972 4.550 1.00 67.75 100 ARG A C 1
ATOM 769 O O . ARG A 1 100 ? -1.657 17.203 4.359 1.00 67.75 100 ARG A O 1
ATOM 776 N N . SER A 1 101 ? -0.626 18.669 5.677 1.00 63.06 101 SER A N 1
ATOM 777 C CA . SER A 1 101 ? -1.696 18.671 6.679 1.00 63.06 101 SER A CA 1
ATOM 778 C C . SER A 1 101 ? -2.612 19.882 6.450 1.00 63.06 101 SER A C 1
ATOM 780 O O . SER A 1 101 ? -2.093 21.002 6.505 1.00 63.06 101 SER A O 1
ATOM 782 N N . PRO A 1 102 ? -3.929 19.708 6.207 1.00 65.38 102 PRO A N 1
ATOM 783 C CA . PRO A 1 102 ? -4.659 18.443 6.030 1.00 65.38 102 PRO A CA 1
ATOM 784 C C . PRO A 1 102 ? -4.521 17.852 4.604 1.00 65.38 102 PRO A C 1
ATOM 786 O O . PRO A 1 102 ? -4.362 18.621 3.650 1.00 65.38 102 PRO A O 1
ATOM 789 N N . PRO A 1 103 ? -4.618 16.515 4.436 1.00 72.25 103 PRO A N 1
ATOM 790 C CA . PRO A 1 103 ? -4.552 15.876 3.122 1.00 72.25 103 PRO A CA 1
ATOM 791 C C . PRO A 1 103 ? -5.734 16.244 2.238 1.00 72.25 103 PRO A C 1
ATOM 793 O O . PRO A 1 103 ? -6.878 16.299 2.696 1.00 72.25 103 PRO A O 1
ATOM 796 N N . GLY A 1 104 ? -5.482 16.375 0.939 1.00 79.62 104 GLY A N 1
ATOM 797 C CA . GLY A 1 104 ? -6.561 16.427 -0.045 1.00 79.62 104 GLY A CA 1
ATOM 798 C C . GLY A 1 104 ? -7.230 15.059 -0.240 1.00 79.62 104 GLY A C 1
ATOM 799 O O . GLY A 1 104 ? -6.591 14.017 -0.100 1.00 79.62 104 GLY A O 1
ATOM 800 N N . CYS A 1 105 ? -8.500 15.050 -0.664 1.00 82.62 105 CYS A N 1
ATOM 801 C CA . CYS A 1 105 ? -9.241 13.823 -1.008 1.00 82.62 105 CYS A CA 1
ATOM 802 C C . CYS A 1 105 ? -8.470 12.928 -2.004 1.00 82.62 105 CYS A C 1
ATOM 804 O O . CYS A 1 105 ? -8.372 11.717 -1.825 1.00 82.62 105 CYS A O 1
ATOM 806 N N . TYR A 1 106 ? -7.829 13.540 -3.005 1.00 86.25 106 TYR A N 1
ATOM 807 C CA . TYR A 1 106 ? -7.004 12.832 -3.986 1.00 86.25 106 TYR A CA 1
ATOM 808 C C . TYR A 1 106 ? -5.802 12.098 -3.365 1.00 86.25 106 TYR A C 1
ATOM 810 O O . TYR A 1 106 ? -5.469 10.994 -3.789 1.00 86.25 106 TYR A O 1
ATOM 818 N N . GLU A 1 107 ? -5.145 12.687 -2.363 1.00 89.31 107 GLU A N 1
ATOM 819 C CA . GLU A 1 107 ? -3.975 12.077 -1.719 1.00 89.31 107 GLU A CA 1
ATOM 820 C C . GLU A 1 107 ? -4.379 10.861 -0.876 1.00 89.31 107 GLU A C 1
ATOM 822 O O . GLU A 1 107 ? -3.676 9.850 -0.886 1.00 89.31 107 GLU A O 1
ATOM 827 N N . LEU A 1 108 ? -5.539 10.920 -0.209 1.00 91.69 108 LEU A N 1
ATOM 828 C CA . LEU A 1 108 ? -6.103 9.786 0.531 1.00 91.69 108 LEU A CA 1
ATOM 829 C C . LEU A 1 108 ? -6.486 8.628 -0.396 1.00 91.69 108 LEU A C 1
ATOM 831 O O . LEU A 1 108 ? -6.211 7.467 -0.079 1.00 91.69 108 LEU A O 1
ATOM 835 N N . GLU A 1 109 ? -7.074 8.926 -1.556 1.00 93.06 109 GLU A N 1
ATOM 836 C CA . GLU A 1 109 ? -7.384 7.911 -2.568 1.00 93.06 109 GLU A CA 1
ATOM 837 C C . GLU A 1 109 ? -6.118 7.300 -3.173 1.00 93.06 109 GLU A C 1
ATOM 839 O O . GLU A 1 109 ? -6.054 6.085 -3.359 1.00 93.06 109 GLU A O 1
ATOM 844 N N . LEU A 1 110 ? -5.075 8.103 -3.407 1.00 94.69 110 LEU A N 1
ATOM 845 C CA . LEU A 1 110 ? -3.779 7.619 -3.885 1.00 94.69 110 LEU A CA 1
ATOM 846 C C . LEU A 1 110 ? -3.107 6.683 -2.868 1.00 94.69 110 LEU A C 1
ATOM 848 O O . LEU A 1 110 ? -2.610 5.619 -3.244 1.00 94.69 110 LEU A O 1
ATOM 852 N N . LEU A 1 111 ? -3.114 7.052 -1.584 1.00 95.38 111 LEU A N 1
ATOM 853 C CA . LEU A 1 111 ? -2.606 6.214 -0.495 1.00 95.38 111 LEU A CA 1
ATOM 854 C C . LEU A 1 111 ? -3.416 4.920 -0.351 1.00 95.38 111 LEU A C 1
ATOM 856 O O . LEU A 1 111 ? -2.825 3.854 -0.184 1.00 95.38 111 LEU A O 1
ATOM 860 N N . SER A 1 112 ? -4.744 4.993 -0.480 1.00 96.06 112 SER A N 1
ATOM 861 C CA . SER A 1 112 ? -5.628 3.818 -0.448 1.00 96.06 112 SER A CA 1
ATOM 862 C C . SER A 1 112 ? -5.370 2.884 -1.635 1.00 96.06 112 SER A C 1
ATOM 864 O O . SER A 1 112 ? -5.204 1.679 -1.460 1.00 96.06 112 SER A O 1
ATOM 866 N N . ASP A 1 113 ? -5.252 3.429 -2.850 1.00 96.12 113 ASP A N 1
ATOM 867 C CA . ASP A 1 113 ? -4.873 2.668 -4.046 1.00 96.12 113 ASP A CA 1
ATOM 868 C C . ASP A 1 113 ? -3.503 1.998 -3.875 1.00 96.12 113 ASP A C 1
ATOM 870 O O . ASP A 1 113 ? -3.331 0.835 -4.257 1.00 96.12 113 ASP A O 1
ATOM 874 N N . CYS A 1 114 ? -2.538 2.702 -3.276 1.00 97.19 114 CYS A N 1
ATOM 875 C CA . CYS A 1 114 ? -1.233 2.133 -2.972 1.00 97.19 114 CYS A CA 1
ATOM 876 C C . CYS A 1 114 ? -1.352 0.990 -1.964 1.00 97.19 114 CYS A C 1
ATOM 878 O O . CYS A 1 114 ? -0.830 -0.089 -2.226 1.00 97.19 114 CYS A O 1
ATOM 880 N N . PHE A 1 115 ? -2.056 1.189 -0.848 1.00 97.38 115 PHE A N 1
ATOM 881 C CA . PHE A 1 115 ? -2.216 0.169 0.185 1.00 97.38 115 PHE A CA 1
ATOM 882 C C . PHE A 1 115 ? -2.864 -1.104 -0.373 1.00 97.38 115 PHE A C 1
ATOM 884 O O . PHE A 1 115 ? -2.319 -2.194 -0.203 1.00 97.38 115 PHE A O 1
ATOM 891 N N . VAL A 1 116 ? -3.983 -0.977 -1.099 1.00 96.06 116 VAL A N 1
ATOM 892 C CA . VAL A 1 116 ? -4.660 -2.121 -1.737 1.00 96.06 116 VAL A CA 1
ATOM 893 C C . VAL A 1 116 ? -3.716 -2.843 -2.701 1.00 96.06 116 VAL A C 1
ATOM 895 O O . VAL A 1 116 ? -3.688 -4.073 -2.736 1.00 96.06 116 VAL A O 1
ATOM 898 N N . SER A 1 117 ? -2.910 -2.096 -3.462 1.00 95.75 117 SER A N 1
ATOM 899 C CA . SER A 1 117 ? -1.933 -2.690 -4.378 1.00 95.75 117 SER A CA 1
ATOM 900 C C . SER A 1 117 ? -0.837 -3.450 -3.631 1.00 95.75 117 SER A C 1
ATOM 902 O O . SER A 1 117 ? -0.535 -4.585 -3.988 1.00 95.75 117 SER A O 1
ATOM 904 N N . LEU A 1 118 ? -0.282 -2.867 -2.565 1.00 95.81 118 LEU A N 1
ATOM 905 C CA . LEU A 1 118 ? 0.720 -3.514 -1.716 1.00 95.81 118 LEU A CA 1
ATOM 906 C C . LEU A 1 118 ? 0.174 -4.796 -1.084 1.00 95.81 118 LEU A C 1
ATOM 908 O O . LEU A 1 118 ? 0.862 -5.811 -1.106 1.00 95.81 118 LEU A O 1
ATOM 912 N N . PHE A 1 119 ? -1.067 -4.775 -0.590 1.00 94.50 119 PHE A N 1
ATOM 913 C CA . PHE A 1 119 ? -1.723 -5.957 -0.034 1.00 94.50 119 PHE A CA 1
ATOM 914 C C . PHE A 1 119 ? -1.851 -7.082 -1.069 1.00 94.50 119 PHE A C 1
ATOM 916 O O . PHE A 1 119 ? -1.604 -8.239 -0.754 1.00 94.50 119 PHE A O 1
ATOM 923 N N . ARG A 1 120 ? -2.186 -6.752 -2.322 1.00 92.56 120 ARG A N 1
ATOM 924 C CA . ARG A 1 120 ? -2.336 -7.744 -3.400 1.00 92.56 120 ARG A CA 1
ATOM 925 C C . ARG A 1 120 ? -1.011 -8.308 -3.910 1.00 92.56 120 ARG A C 1
ATOM 927 O O . ARG A 1 120 ? -0.963 -9.476 -4.271 1.00 92.56 120 ARG A O 1
ATOM 934 N N . ILE A 1 121 ? 0.044 -7.493 -3.958 1.00 92.25 121 ILE A N 1
ATOM 935 C CA . ILE A 1 121 ? 1.360 -7.891 -4.494 1.00 92.25 121 ILE A CA 1
ATOM 936 C C . ILE A 1 121 ? 2.219 -8.558 -3.412 1.00 92.25 121 ILE A C 1
ATOM 938 O O . ILE A 1 121 ? 2.966 -9.491 -3.693 1.00 92.25 121 ILE A O 1
ATOM 942 N N . MET A 1 122 ? 2.141 -8.066 -2.174 1.00 90.50 122 MET A N 1
ATOM 943 C CA . MET A 1 122 ? 2.962 -8.489 -1.038 1.00 90.50 122 MET A CA 1
ATOM 944 C C . MET A 1 122 ? 2.092 -8.703 0.215 1.00 90.50 122 MET A C 1
ATOM 946 O O . MET A 1 122 ? 2.283 -8.006 1.214 1.00 90.50 122 MET A O 1
ATOM 950 N N . PRO A 1 123 ? 1.159 -9.672 0.215 1.00 88.62 123 PRO A N 1
ATOM 951 C CA . PRO A 1 123 ? 0.175 -9.843 1.293 1.00 88.62 123 PRO A CA 1
ATOM 952 C C . PRO A 1 123 ? 0.779 -10.093 2.682 1.00 88.62 123 PRO A C 1
ATOM 954 O O . PRO A 1 123 ? 0.160 -9.783 3.695 1.00 88.62 123 PRO A O 1
ATOM 957 N N . HIS A 1 124 ? 2.004 -10.617 2.747 1.00 88.75 124 HIS A N 1
ATOM 958 C CA . HIS A 1 124 ? 2.711 -10.877 4.005 1.00 88.75 124 HIS A CA 1
ATOM 959 C C . HIS A 1 124 ? 3.591 -9.702 4.475 1.00 88.75 124 HIS A C 1
ATOM 961 O O . HIS A 1 124 ? 4.140 -9.731 5.579 1.00 88.75 124 HIS A O 1
ATOM 967 N N . SER A 1 125 ? 3.734 -8.650 3.662 1.00 90.62 125 SER A N 1
ATOM 968 C CA . SER A 1 125 ? 4.484 -7.446 4.022 1.00 90.62 125 SER A CA 1
ATOM 969 C C . SER A 1 125 ? 3.652 -6.565 4.947 1.00 90.62 125 SER A C 1
ATOM 971 O O . SER A 1 125 ? 2.698 -5.919 4.524 1.00 90.62 125 SER A O 1
ATOM 973 N N . ASN A 1 126 ? 4.055 -6.483 6.214 1.00 89.50 126 ASN A N 1
ATOM 974 C CA . ASN A 1 126 ? 3.296 -5.774 7.245 1.00 89.50 126 ASN A CA 1
ATOM 975 C C . ASN A 1 126 ? 3.707 -4.296 7.426 1.00 89.50 126 ASN A C 1
ATOM 977 O O . ASN A 1 126 ? 3.151 -3.628 8.291 1.00 89.50 126 ASN A O 1
ATOM 981 N N . ASP A 1 127 ? 4.665 -3.769 6.656 1.00 91.06 127 ASP A N 1
ATOM 982 C CA . ASP A 1 127 ? 5.242 -2.430 6.890 1.00 91.06 127 ASP A CA 1
ATOM 983 C C . ASP A 1 127 ? 4.192 -1.308 6.861 1.00 91.06 127 ASP A C 1
ATOM 985 O O . ASP A 1 127 ? 4.028 -0.577 7.836 1.00 91.06 127 ASP A O 1
ATOM 989 N N . ALA A 1 128 ? 3.435 -1.206 5.762 1.00 93.56 128 ALA A N 1
ATOM 990 C CA . ALA A 1 128 ? 2.383 -0.199 5.614 1.00 93.56 128 ALA A CA 1
ATOM 991 C C . ALA A 1 128 ? 1.241 -0.424 6.618 1.00 93.56 128 ALA A C 1
ATOM 993 O O . ALA A 1 128 ? 0.696 0.528 7.171 1.00 93.56 128 ALA A O 1
ATOM 994 N N . LEU A 1 129 ? 0.917 -1.691 6.899 1.00 94.19 129 LEU A N 1
ATOM 995 C CA . LEU A 1 129 ? -0.125 -2.071 7.849 1.00 94.19 129 LEU A CA 1
ATOM 996 C C . LEU A 1 129 ? 0.196 -1.585 9.269 1.00 94.19 129 LEU A C 1
ATOM 998 O O . LEU A 1 129 ? -0.648 -0.956 9.899 1.00 94.19 129 LEU A O 1
ATOM 1002 N N . LYS A 1 130 ? 1.430 -1.802 9.740 1.00 94.75 130 LYS A N 1
ATOM 1003 C CA . LYS A 1 130 ? 1.900 -1.336 11.055 1.00 94.75 130 LYS A CA 1
ATOM 1004 C C . LYS A 1 130 ? 1.812 0.180 11.193 1.00 94.75 130 LYS A C 1
ATOM 1006 O O . LYS A 1 130 ? 1.449 0.680 12.252 1.00 94.75 130 LYS A O 1
ATOM 1011 N N . VAL A 1 131 ? 2.145 0.916 10.133 1.00 95.31 131 VAL A N 1
ATOM 1012 C CA . VAL A 1 131 ? 2.046 2.381 10.129 1.00 95.31 131 VAL A CA 1
ATOM 1013 C C . VAL A 1 131 ? 0.589 2.805 10.258 1.00 95.31 131 VAL A C 1
ATOM 1015 O O . VAL A 1 131 ? 0.273 3.625 11.113 1.00 95.31 131 VAL A O 1
ATOM 1018 N N . CYS A 1 132 ? -0.307 2.212 9.468 1.00 95.56 132 CYS A N 1
ATOM 1019 C CA . CYS A 1 132 ? -1.713 2.598 9.46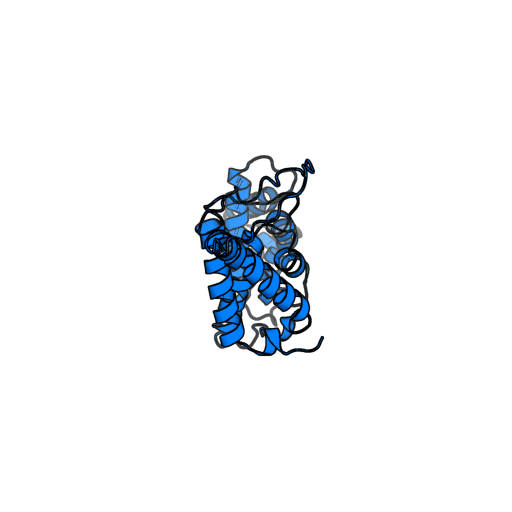8 1.00 95.56 132 CYS A CA 1
ATOM 1020 C C . CYS A 1 132 ? -2.522 2.125 10.681 1.00 95.56 132 CYS A C 1
ATOM 1022 O O . CYS A 1 132 ? -3.562 2.715 10.948 1.00 95.56 132 CYS A O 1
ATOM 1024 N N . LEU A 1 133 ? -2.082 1.097 11.408 1.00 95.31 133 LEU A N 1
ATOM 1025 C CA . LEU A 1 133 ? -2.738 0.641 12.642 1.00 95.31 133 LEU A CA 1
ATOM 1026 C C . LEU A 1 133 ? -2.178 1.306 13.909 1.00 95.31 133 LEU A C 1
ATOM 1028 O O . LEU A 1 133 ? -2.764 1.194 14.985 1.00 95.31 133 LEU A O 1
ATOM 1032 N N . ASN A 1 134 ? -1.054 2.019 13.810 1.00 95.31 134 ASN A N 1
ATOM 1033 C CA . ASN A 1 134 ? -0.453 2.688 14.955 1.00 95.31 134 ASN A CA 1
ATOM 1034 C C . ASN A 1 134 ? -1.273 3.924 15.363 1.00 95.31 134 ASN A C 1
ATOM 1036 O O . ASN A 1 134 ? -1.374 4.899 14.612 1.00 95.31 134 ASN A O 1
ATOM 1040 N N . LEU A 1 135 ? -1.798 3.903 16.591 1.00 94.19 135 LEU A N 1
ATOM 1041 C CA . LEU A 1 135 ? -2.657 4.946 17.171 1.00 94.19 135 LEU A CA 1
ATOM 1042 C C . LEU A 1 135 ? -1.991 6.328 17.266 1.00 94.19 135 LEU A C 1
ATOM 1044 O O . LEU A 1 135 ? -2.684 7.342 17.308 1.00 94.19 135 LEU A O 1
ATOM 1048 N N . ASN A 1 136 ? -0.656 6.374 17.277 1.00 92.12 136 ASN A N 1
ATOM 1049 C CA . ASN A 1 136 ? 0.124 7.610 17.377 1.00 92.12 136 ASN A CA 1
ATOM 1050 C C . ASN A 1 136 ? 0.371 8.282 16.018 1.00 92.12 136 ASN A C 1
ATOM 1052 O O . ASN A 1 136 ? 0.980 9.349 15.956 1.00 92.12 136 ASN A O 1
ATOM 1056 N N . THR A 1 137 ? -0.041 7.650 14.917 1.00 90.31 137 THR A N 1
ATOM 1057 C CA . THR A 1 137 ? 0.114 8.219 13.575 1.00 90.31 137 THR A CA 1
ATOM 1058 C C . THR A 1 137 ? -1.047 9.143 13.216 1.00 90.31 137 THR A C 1
ATOM 1060 O O . THR A 1 137 ? -2.061 9.218 13.907 1.00 90.31 137 THR A O 1
ATOM 1063 N N . ASN A 1 138 ? -0.884 9.904 12.131 1.00 87.44 138 ASN A N 1
ATOM 1064 C CA . ASN A 1 138 ? -1.918 10.814 11.652 1.00 87.44 138 ASN A CA 1
ATOM 1065 C C . ASN A 1 138 ? -3.190 10.040 11.250 1.00 87.44 138 ASN A C 1
ATOM 1067 O O . ASN A 1 138 ? -3.100 9.051 10.524 1.00 87.44 138 ASN A O 1
ATOM 1071 N N . MET A 1 139 ? -4.360 10.565 11.632 1.00 89.31 139 MET A N 1
ATOM 1072 C CA . MET A 1 139 ? -5.708 10.103 11.251 1.00 89.31 139 MET A CA 1
ATOM 1073 C C . MET A 1 139 ? -5.848 9.703 9.772 1.00 89.31 139 MET A C 1
ATOM 1075 O O . MET A 1 139 ? -6.564 8.769 9.428 1.00 89.31 139 MET A O 1
ATOM 1079 N N . SER A 1 140 ? -5.135 10.386 8.881 1.00 91.06 140 SER A N 1
ATOM 1080 C CA . SER A 1 140 ? -5.102 10.086 7.446 1.00 91.06 140 SER A CA 1
ATOM 1081 C C . SER A 1 140 ? -4.702 8.638 7.161 1.00 91.06 140 SER A C 1
ATOM 1083 O O . SER A 1 140 ? -5.291 7.994 6.298 1.00 91.06 140 SER A O 1
ATOM 1085 N N . TYR A 1 141 ? -3.740 8.095 7.910 1.00 94.31 141 TYR A N 1
ATOM 1086 C CA . TYR A 1 141 ? -3.328 6.702 7.772 1.00 94.31 141 TYR A CA 1
ATOM 1087 C C . TYR A 1 141 ? -4.395 5.733 8.286 1.00 94.31 141 TYR A C 1
ATOM 1089 O O . TYR A 1 141 ? -4.602 4.693 7.662 1.00 94.31 141 TYR A O 1
ATOM 1097 N N . HIS A 1 142 ? -5.110 6.092 9.358 1.00 95.19 142 HIS A N 1
ATOM 1098 C CA . HIS A 1 142 ? -6.243 5.316 9.878 1.00 95.19 142 HIS A CA 1
ATOM 1099 C C . HIS A 1 142 ? -7.388 5.275 8.857 1.00 95.19 142 HIS A C 1
ATOM 1101 O O . HIS A 1 142 ? -7.945 4.216 8.580 1.00 95.19 142 HIS A O 1
ATOM 1107 N N . TYR A 1 143 ? -7.687 6.405 8.213 1.00 94.81 143 TYR A N 1
ATOM 1108 C CA . TYR A 1 143 ? -8.636 6.454 7.099 1.00 94.81 143 TYR A CA 1
ATOM 1109 C C . TYR A 1 143 ? -8.200 5.547 5.944 1.00 94.81 143 TYR A C 1
ATOM 1111 O O . TYR A 1 143 ? -8.999 4.752 5.450 1.00 94.81 143 TYR A O 1
ATOM 1119 N N . VAL A 1 144 ? -6.930 5.636 5.536 1.00 95.56 144 VAL A N 1
ATOM 1120 C CA . VAL A 1 144 ? -6.374 4.847 4.428 1.00 95.56 144 VAL A CA 1
ATOM 1121 C C . VAL A 1 144 ? -6.527 3.352 4.675 1.00 95.56 144 VAL A C 1
ATOM 1123 O O . VAL A 1 144 ? -6.990 2.656 3.770 1.00 95.56 144 VAL A O 1
ATOM 1126 N N . ILE A 1 145 ? -6.198 2.844 5.870 1.00 96.50 145 ILE A N 1
ATOM 1127 C CA . ILE A 1 145 ? -6.379 1.413 6.152 1.00 96.50 145 ILE A CA 1
ATOM 1128 C C . ILE A 1 145 ? -7.854 1.032 6.090 1.00 96.50 145 ILE A C 1
ATOM 1130 O O . ILE A 1 145 ? -8.199 0.128 5.339 1.00 96.50 145 ILE A O 1
ATOM 1134 N N . VAL A 1 146 ? -8.748 1.748 6.774 1.00 96.56 146 VAL A N 1
ATOM 1135 C CA . VAL A 1 146 ? -10.173 1.377 6.821 1.00 96.56 146 VAL A CA 1
ATOM 1136 C C . VAL A 1 146 ? -10.812 1.415 5.429 1.00 96.56 146 VAL A C 1
ATOM 1138 O O . VAL A 1 146 ? -11.496 0.465 5.042 1.00 96.56 146 VAL A O 1
ATOM 1141 N N . ASN A 1 147 ? -10.539 2.459 4.641 1.00 95.81 147 ASN A N 1
ATOM 1142 C CA . ASN A 1 147 ? -11.009 2.571 3.258 1.00 95.81 147 ASN A CA 1
ATOM 1143 C C . ASN A 1 147 ? -10.456 1.435 2.380 1.00 95.81 147 ASN A C 1
ATOM 1145 O O . ASN A 1 147 ? -11.186 0.821 1.601 1.00 95.81 147 ASN A O 1
ATOM 1149 N N . SER A 1 148 ? -9.174 1.104 2.537 1.00 96.31 148 SER A N 1
ATOM 1150 C CA . SER A 1 148 ? -8.537 0.024 1.779 1.00 96.31 148 SER A CA 1
ATOM 1151 C C . SER A 1 148 ? -9.117 -1.346 2.118 1.00 96.31 148 SER A C 1
ATOM 1153 O O . SER A 1 148 ? -9.365 -2.139 1.211 1.00 96.31 148 SER A O 1
ATOM 1155 N N . LEU A 1 149 ? -9.379 -1.623 3.398 1.00 95.44 149 LEU A N 1
ATOM 1156 C CA . LEU A 1 149 ? -9.970 -2.886 3.843 1.00 95.44 149 LEU A CA 1
ATOM 1157 C C . LEU A 1 149 ? -11.408 -3.050 3.349 1.00 95.44 149 LEU A C 1
ATOM 1159 O O . LEU A 1 149 ? -11.764 -4.126 2.870 1.00 95.44 149 LEU A O 1
ATOM 1163 N N . LEU A 1 150 ? -12.204 -1.977 3.366 1.00 95.19 150 LEU A N 1
ATOM 1164 C CA . LEU A 1 150 ? -13.537 -1.971 2.757 1.00 95.19 150 LEU A CA 1
ATOM 1165 C C . LEU A 1 150 ? -13.471 -2.337 1.271 1.00 95.19 150 LEU A C 1
ATOM 1167 O O . LEU A 1 150 ? -14.220 -3.198 0.810 1.00 95.19 150 LEU A O 1
ATOM 1171 N N . ARG A 1 151 ? -12.531 -1.743 0.527 1.00 93.75 151 ARG A N 1
ATOM 1172 C CA . ARG A 1 151 ? -12.327 -2.050 -0.897 1.00 93.75 151 ARG A CA 1
ATOM 1173 C C . ARG A 1 151 ? -11.862 -3.488 -1.117 1.00 93.75 151 ARG A C 1
ATOM 1175 O O . ARG A 1 151 ? -12.364 -4.145 -2.024 1.00 93.75 151 ARG A O 1
ATOM 1182 N N . ILE A 1 152 ? -10.945 -3.996 -0.293 1.00 93.44 152 ILE A N 1
ATOM 1183 C CA . ILE A 1 152 ? -10.495 -5.396 -0.350 1.00 93.44 152 ILE A CA 1
ATOM 1184 C C . ILE A 1 152 ? -11.667 -6.345 -0.092 1.00 93.44 152 ILE A C 1
ATOM 1186 O O . ILE A 1 152 ? -11.798 -7.323 -0.819 1.00 93.44 152 ILE A O 1
ATOM 1190 N N . LYS A 1 153 ? -12.549 -6.035 0.870 1.00 91.19 153 LYS A N 1
ATOM 1191 C CA . LYS A 1 153 ? -13.732 -6.849 1.185 1.00 91.19 153 LYS A CA 1
ATOM 1192 C C . LYS A 1 153 ? -14.812 -6.807 0.104 1.00 91.19 153 LYS A C 1
ATOM 1194 O O . LYS A 1 153 ? -15.507 -7.797 -0.094 1.00 91.19 153 LYS A O 1
ATOM 1199 N N . GLN A 1 154 ? -14.955 -5.686 -0.597 1.00 88.06 154 GLN A N 1
ATOM 1200 C CA . GLN A 1 154 ? -15.941 -5.521 -1.673 1.00 88.06 154 GLN A CA 1
ATOM 1201 C C . GLN A 1 154 ? -15.482 -6.108 -3.013 1.00 88.06 154 GLN A C 1
ATOM 1203 O O . GLN A 1 154 ? -16.313 -6.463 -3.843 1.00 88.06 154 GLN A O 1
ATOM 1208 N N . GLN A 1 155 ? -14.171 -6.210 -3.242 1.00 83.00 155 GLN A N 1
ATOM 1209 C CA . GLN A 1 155 ? -13.592 -6.660 -4.509 1.00 83.00 155 GLN A CA 1
ATOM 1210 C C . GLN A 1 155 ? -13.024 -8.104 -4.565 1.00 83.00 155 GLN A C 1
ATOM 1212 O O . GLN A 1 155 ? -12.430 -8.431 -5.592 1.00 83.00 155 GLN A O 1
ATOM 1217 N N . PRO A 1 156 ? -13.161 -9.004 -3.567 1.00 67.50 156 PRO A N 1
ATOM 1218 C CA . PRO A 1 156 ? -12.410 -10.261 -3.531 1.00 67.50 156 PRO A CA 1
ATOM 1219 C C . PRO A 1 156 ? -12.843 -11.259 -4.611 1.00 67.50 156 PRO A C 1
ATOM 1221 O O . PRO A 1 156 ? -12.104 -12.188 -4.907 1.00 67.50 156 PRO A O 1
ATOM 1224 N N . GLN A 1 157 ? -14.017 -11.061 -5.217 1.00 66.19 157 GLN A N 1
ATOM 1225 C CA . GLN A 1 157 ? -14.571 -11.957 -6.235 1.00 66.19 157 GLN A CA 1
ATOM 1226 C C . GLN A 1 157 ? -14.173 -11.592 -7.671 1.00 66.19 157 GLN A C 1
ATOM 1228 O O . GLN A 1 157 ? -14.548 -12.305 -8.596 1.00 66.19 157 GLN A O 1
ATOM 1233 N N . LEU A 1 158 ? -13.435 -10.495 -7.889 1.00 81.12 158 LEU A N 1
ATOM 1234 C CA . LEU A 1 158 ? -13.077 -10.086 -9.252 1.00 81.12 158 LEU A CA 1
ATOM 1235 C C . LEU A 1 158 ? -11.982 -10.964 -9.860 1.00 81.12 158 LEU A C 1
ATOM 1237 O O . LEU A 1 158 ? -12.014 -11.194 -11.064 1.00 81.12 158 LEU A O 1
ATOM 1241 N N . LEU A 1 159 ? -11.022 -11.439 -9.058 1.00 85.38 159 LEU A N 1
ATOM 1242 C CA . LEU A 1 159 ? -9.922 -12.289 -9.518 1.00 85.38 159 LEU A CA 1
ATOM 1243 C C . LEU A 1 159 ? -9.603 -13.373 -8.475 1.00 85.38 159 LEU A C 1
ATOM 1245 O O . LEU A 1 159 ? -9.455 -13.046 -7.297 1.00 85.38 159 LEU A O 1
ATOM 1249 N N . PRO A 1 160 ? -9.431 -14.646 -8.882 1.00 87.25 160 PRO A N 1
ATOM 1250 C CA . PRO A 1 160 ? -9.288 -15.768 -7.949 1.00 87.25 160 PRO A CA 1
ATOM 1251 C C . PRO A 1 160 ? -7.964 -15.771 -7.170 1.00 87.25 160 PRO A C 1
ATOM 1253 O O . PRO A 1 160 ? -7.877 -16.399 -6.122 1.00 87.25 160 PRO A O 1
ATOM 1256 N N . TRP A 1 161 ? -6.931 -15.076 -7.659 1.00 87.38 161 TRP A N 1
ATOM 1257 C CA . TRP A 1 161 ? -5.621 -14.993 -6.998 1.00 87.38 161 TRP A CA 1
ATOM 1258 C C . TRP A 1 161 ? -5.491 -13.817 -6.027 1.00 87.38 161 TRP A C 1
ATOM 1260 O O . TRP A 1 161 ? -4.430 -13.636 -5.427 1.00 87.38 161 TRP A O 1
ATOM 1270 N N . TRP A 1 162 ? -6.513 -12.967 -5.892 1.00 91.56 162 TRP A N 1
ATOM 1271 C CA . TRP A 1 162 ? -6.426 -11.858 -4.951 1.00 91.56 162 TRP A CA 1
ATOM 1272 C C . TRP A 1 162 ? -6.467 -12.363 -3.506 1.00 91.56 162 TRP A C 1
ATOM 1274 O O . TRP A 1 162 ? -7.352 -13.149 -3.155 1.00 91.56 162 TRP A O 1
ATOM 1284 N N . PRO A 1 163 ? -5.535 -11.898 -2.651 1.00 89.69 163 PRO A N 1
ATOM 1285 C CA . PRO A 1 163 ? -5.529 -12.282 -1.253 1.00 89.69 163 PRO A CA 1
ATOM 1286 C C . PRO A 1 163 ? -6.822 -11.844 -0.576 1.00 89.69 163 PRO A C 1
ATOM 1288 O O . PRO A 1 163 ? -7.359 -10.763 -0.838 1.00 89.69 163 PRO A O 1
ATOM 1291 N N . GLN A 1 164 ? -7.303 -12.702 0.313 1.00 90.25 164 GLN A N 1
ATOM 1292 C CA . GLN A 1 164 ? -8.505 -12.453 1.090 1.00 90.25 164 GLN A CA 1
ATOM 1293 C C . GLN A 1 164 ? -8.177 -11.637 2.335 1.00 90.25 164 GLN A C 1
ATOM 1295 O O . GLN A 1 164 ? -7.071 -11.697 2.875 1.00 90.25 164 GLN A O 1
ATOM 1300 N N . ILE A 1 165 ? -9.173 -10.895 2.813 1.00 91.25 165 ILE A N 1
ATOM 1301 C CA . ILE A 1 165 ? -9.050 -10.046 4.004 1.00 91.25 165 ILE A CA 1
ATOM 1302 C C . ILE A 1 165 ? -8.676 -10.834 5.272 1.00 91.25 165 ILE A C 1
ATOM 1304 O O . ILE A 1 165 ? -8.122 -10.263 6.206 1.00 91.25 165 ILE A O 1
ATOM 1308 N N . GLU A 1 166 ? -8.909 -12.147 5.280 1.00 92.00 166 GLU A N 1
ATOM 1309 C CA . GLU A 1 166 ? -8.595 -13.071 6.375 1.00 92.00 166 GLU A CA 1
ATOM 1310 C C . GLU A 1 166 ? -7.118 -13.043 6.792 1.00 92.00 166 GLU A C 1
ATOM 1312 O O . GLU A 1 166 ? -6.794 -13.248 7.961 1.00 92.00 166 GLU A O 1
ATOM 1317 N N . LEU A 1 167 ? -6.209 -12.689 5.873 1.00 92.00 167 LEU A N 1
ATOM 1318 C CA . LEU A 1 167 ? -4.784 -12.509 6.179 1.00 92.00 167 LEU A CA 1
ATOM 1319 C C . LEU A 1 167 ? -4.518 -11.415 7.227 1.00 92.00 167 LEU A C 1
ATOM 1321 O O . LEU A 1 167 ? -3.420 -11.336 7.776 1.00 92.00 167 LEU A O 1
ATOM 1325 N N . LEU A 1 168 ? -5.512 -10.573 7.511 1.00 91.12 168 LEU A N 1
ATOM 1326 C CA . LEU A 1 168 ? -5.445 -9.504 8.502 1.00 91.12 168 LEU A CA 1
ATOM 1327 C C . LEU A 1 168 ? -6.078 -9.881 9.842 1.00 91.12 168 LEU A C 1
ATOM 1329 O O . LEU A 1 168 ? -5.948 -9.117 10.795 1.00 91.12 168 LEU A O 1
ATOM 1333 N N . TYR A 1 169 ? -6.714 -11.047 9.966 1.00 93.62 169 TYR A N 1
ATOM 1334 C CA . TYR A 1 169 ? -7.268 -11.515 11.241 1.00 93.62 169 TYR A CA 1
ATOM 1335 C C . TYR A 1 169 ? -6.237 -11.596 12.380 1.00 93.62 169 TYR A C 1
ATOM 1337 O O . TYR A 1 169 ? -6.605 -11.245 13.503 1.00 93.62 169 TYR A O 1
ATOM 1345 N N . PRO A 1 170 ? -4.945 -11.920 12.144 1.00 92.44 170 PRO A N 1
ATOM 1346 C CA . PRO A 1 170 ? -3.910 -11.814 13.178 1.00 92.44 170 PRO A CA 1
ATOM 1347 C C . PRO A 1 170 ? -3.672 -10.387 13.711 1.00 92.44 170 PRO A C 1
ATOM 1349 O O . PRO A 1 170 ? -2.947 -10.205 14.682 1.00 92.44 170 PRO A O 1
ATOM 1352 N N . ARG A 1 171 ? -4.242 -9.363 13.063 1.00 91.75 171 ARG A N 1
ATOM 1353 C CA . ARG A 1 171 ? -4.109 -7.935 13.399 1.00 91.75 171 ARG A CA 1
ATOM 1354 C C . ARG A 1 171 ? -5.404 -7.333 13.945 1.00 91.75 171 ARG A C 1
ATOM 1356 O O . ARG A 1 171 ? -5.481 -6.125 14.165 1.00 91.75 171 ARG A O 1
ATOM 1363 N N . ALA A 1 172 ? -6.414 -8.161 14.212 1.00 92.19 172 ALA A N 1
ATOM 1364 C CA . ALA A 1 172 ? -7.702 -7.716 14.739 1.00 92.19 172 ALA A CA 1
ATOM 1365 C C . ALA A 1 172 ? -7.583 -6.964 16.070 1.00 92.19 172 ALA A C 1
ATOM 1367 O O . ALA A 1 172 ? -8.308 -5.999 16.292 1.00 92.19 172 ALA A O 1
ATOM 1368 N N . ALA A 1 173 ? -6.646 -7.345 16.945 1.00 94.25 173 ALA A N 1
ATOM 1369 C CA . ALA A 1 173 ? -6.421 -6.639 18.208 1.00 94.25 173 ALA A CA 1
ATOM 1370 C C . ALA A 1 173 ? -6.040 -5.162 18.001 1.00 94.25 173 ALA A C 1
ATOM 1372 O O . ALA A 1 173 ? -6.579 -4.283 18.673 1.00 94.25 173 ALA A O 1
ATOM 1373 N N . GLU A 1 174 ? -5.166 -4.883 17.034 1.00 95.19 174 GLU A N 1
ATOM 1374 C CA . GLU A 1 174 ? -4.746 -3.523 16.680 1.00 95.19 174 GLU A CA 1
ATOM 1375 C C . GLU A 1 174 ? -5.919 -2.728 16.074 1.00 95.19 174 GLU A C 1
ATOM 1377 O O . GLU A 1 174 ? -6.136 -1.566 16.419 1.00 95.19 174 GLU A O 1
ATOM 1382 N N . LEU A 1 175 ? -6.749 -3.375 15.246 1.00 94.94 175 LEU A N 1
ATOM 1383 C CA . LEU A 1 175 ? -7.950 -2.758 14.678 1.00 94.94 175 LEU A CA 1
ATOM 1384 C C . LEU A 1 175 ? -9.011 -2.438 15.750 1.00 94.94 175 LEU A C 1
ATOM 1386 O O . LEU A 1 175 ? -9.599 -1.356 15.727 1.00 94.94 175 LEU A O 1
ATOM 1390 N N . ARG A 1 176 ? -9.216 -3.331 16.730 1.00 95.19 176 ARG A N 1
ATOM 1391 C CA . ARG A 1 176 ? -10.078 -3.100 17.906 1.00 95.19 176 ARG A CA 1
ATOM 1392 C C . ARG A 1 176 ? -9.593 -1.918 18.745 1.00 95.19 176 ARG A C 1
ATOM 1394 O O . ARG A 1 176 ? -10.405 -1.108 19.202 1.00 95.19 176 ARG A O 1
ATOM 1401 N N . ALA A 1 177 ? -8.278 -1.805 18.933 1.00 96.25 177 ALA A N 1
ATOM 1402 C CA . ALA A 1 177 ? -7.676 -0.678 19.637 1.00 96.25 177 ALA A CA 1
ATOM 1403 C C . ALA A 1 177 ? -7.934 0.639 18.886 1.00 96.25 177 ALA A C 1
ATOM 1405 O O . ALA A 1 177 ? -8.377 1.612 19.494 1.00 96.25 177 ALA A O 1
ATOM 1406 N N . MET A 1 178 ? -7.766 0.645 17.558 1.00 96.31 178 MET A N 1
ATOM 1407 C CA . MET A 1 178 ? -8.052 1.808 16.709 1.00 96.31 178 MET A CA 1
ATOM 1408 C C . MET A 1 178 ? -9.534 2.195 16.719 1.00 96.31 178 MET A C 1
ATOM 1410 O O . MET A 1 178 ? -9.856 3.384 16.772 1.00 96.31 178 MET A O 1
ATOM 1414 N N . PHE A 1 179 ? -10.443 1.216 16.727 1.00 96.00 179 PHE A N 1
ATOM 1415 C CA . PHE A 1 179 ? -11.876 1.462 16.887 1.00 96.00 179 PHE A CA 1
ATOM 1416 C C . PHE A 1 179 ? -12.187 2.164 18.211 1.00 96.00 179 PHE A C 1
ATOM 1418 O O . PHE A 1 179 ? -12.848 3.201 18.218 1.00 96.00 179 PHE A O 1
ATOM 1425 N N . THR A 1 180 ? -11.671 1.626 19.317 1.00 95.50 180 THR A N 1
ATOM 1426 C CA . THR A 1 180 ? -11.884 2.181 20.662 1.00 95.50 180 THR A CA 1
ATOM 1427 C C . THR A 1 180 ? -11.321 3.598 20.781 1.00 95.50 180 THR A C 1
ATOM 1429 O O . THR A 1 180 ? -12.005 4.495 21.269 1.00 95.50 180 THR A O 1
ATOM 1432 N N . ASP A 1 181 ? -10.103 3.826 20.286 1.00 95.00 181 ASP A N 1
ATOM 1433 C CA . ASP A 1 181 ? -9.471 5.149 20.279 1.00 95.00 181 ASP A CA 1
ATOM 1434 C C . ASP A 1 181 ? -10.272 6.165 19.445 1.00 95.00 181 ASP A C 1
ATOM 1436 O O . ASP A 1 181 ? -10.576 7.264 19.916 1.00 95.00 181 ASP A O 1
ATOM 1440 N N . THR A 1 182 ? -10.704 5.773 18.242 1.00 94.50 182 THR A N 1
ATOM 1441 C CA . THR A 1 182 ? -11.525 6.622 17.362 1.00 94.50 182 THR A CA 1
ATOM 1442 C C . THR A 1 182 ? -12.871 6.955 18.006 1.00 94.50 182 THR A C 1
ATOM 1444 O O . THR A 1 182 ? -13.307 8.105 17.954 1.00 94.50 182 THR A O 1
ATOM 1447 N N . LEU A 1 183 ? -13.523 5.976 18.643 1.00 93.44 183 LEU A N 1
ATOM 1448 C CA . LEU A 1 183 ? -14.784 6.167 19.361 1.00 93.44 183 LEU A CA 1
ATOM 1449 C C . LEU A 1 183 ? -14.625 7.168 20.511 1.00 93.44 183 LEU A C 1
ATOM 1451 O O . LEU A 1 183 ? -15.422 8.100 20.627 1.00 93.44 183 LEU A O 1
ATOM 1455 N N . ASN A 1 184 ? -13.583 7.015 21.329 1.00 92.31 184 ASN A N 1
ATOM 1456 C CA . ASN A 1 184 ? -13.292 7.932 22.430 1.00 92.31 184 ASN A CA 1
ATOM 1457 C C . ASN A 1 184 ? -13.068 9.361 21.913 1.00 92.31 184 ASN A C 1
ATOM 1459 O O . ASN A 1 184 ? -13.673 10.306 22.415 1.00 92.31 184 ASN A O 1
ATOM 1463 N N . LYS A 1 185 ? -12.274 9.535 20.853 1.00 90.56 185 LYS A N 1
ATOM 1464 C CA . LYS A 1 185 ? -12.015 10.857 20.255 1.00 90.56 185 LYS A CA 1
ATOM 1465 C C . LYS A 1 185 ? -13.264 11.467 19.605 1.00 90.56 185 LYS A C 1
ATOM 1467 O O . LYS A 1 185 ? -13.498 12.666 19.731 1.00 90.56 185 LYS A O 1
ATOM 1472 N N . ALA A 1 186 ? -14.120 10.659 18.977 1.00 88.75 186 ALA A N 1
ATOM 1473 C CA . ALA A 1 186 ? -15.387 11.118 18.398 1.00 88.75 186 ALA A CA 1
ATOM 1474 C C . ALA A 1 186 ? -16.430 11.527 19.460 1.00 88.75 186 ALA A C 1
ATOM 1476 O O . ALA A 1 186 ? -17.299 12.361 19.181 1.00 88.75 186 ALA A O 1
ATOM 1477 N N . THR A 1 187 ? -16.359 10.941 20.662 1.00 85.62 187 THR A N 1
ATOM 1478 C CA . THR A 1 187 ? -17.311 11.165 21.765 1.00 85.62 187 THR A CA 1
ATOM 1479 C C . THR A 1 187 ? -16.864 12.232 22.762 1.00 85.62 187 THR A C 1
ATOM 1481 O O . THR A 1 187 ? -17.717 12.807 23.435 1.00 85.62 187 THR A O 1
ATOM 1484 N N . GLN A 1 188 ? -15.577 12.588 22.814 1.00 76.56 188 GLN A N 1
ATOM 1485 C CA . GLN A 1 188 ? -15.050 13.640 23.701 1.00 76.56 188 GLN A CA 1
ATOM 1486 C C . GLN A 1 188 ? -15.763 15.002 23.553 1.00 76.56 188 GLN A C 1
ATOM 1488 O O . GLN A 1 188 ? -15.883 15.737 24.531 1.00 76.56 188 GLN A O 1
ATOM 1493 N N . GLY A 1 189 ? -16.325 15.318 22.380 1.00 59.56 189 GLY A N 1
ATOM 1494 C CA . GLY A 1 189 ? -17.139 16.525 22.171 1.00 59.56 189 GLY A CA 1
ATOM 1495 C C . GLY A 1 189 ? -18.550 16.488 22.783 1.00 59.56 189 GLY A C 1
ATOM 1496 O O . GLY A 1 189 ? -19.180 17.533 22.909 1.00 59.56 189 GLY A O 1
ATOM 1497 N N . TYR A 1 190 ? -19.059 15.317 23.184 1.00 54.12 190 TYR A N 1
ATOM 1498 C CA . TYR A 1 190 ? -20.366 15.190 23.848 1.00 54.12 190 TYR A CA 1
ATOM 1499 C C . TYR A 1 190 ? -20.300 15.519 25.347 1.00 54.12 190 TYR A C 1
ATOM 1501 O O . TYR A 1 190 ? -21.267 16.040 25.897 1.00 54.12 190 TYR A O 1
ATOM 1509 N N . ILE A 1 191 ? -19.156 15.283 26.002 1.00 50.81 191 ILE A N 1
ATOM 1510 C CA . ILE A 1 191 ? -18.999 15.435 27.463 1.00 50.81 191 ILE A CA 1
ATOM 1511 C C . ILE A 1 191 ? -19.006 16.916 27.892 1.00 50.81 191 ILE A C 1
ATOM 1513 O O . ILE A 1 191 ? -19.360 17.237 29.023 1.00 50.81 191 ILE A O 1
ATOM 1517 N N . VAL A 1 192 ? -18.698 17.843 26.978 1.00 47.12 192 VAL A N 1
ATOM 1518 C CA . VAL A 1 192 ? -18.677 19.292 27.258 1.00 47.12 192 VAL A CA 1
ATOM 1519 C C . VAL A 1 192 ? -20.088 19.911 27.283 1.00 47.12 192 VAL A C 1
ATOM 1521 O O . VAL A 1 192 ? -20.278 20.985 27.848 1.00 47.12 192 VAL A O 1
ATOM 1524 N N . HIS A 1 193 ? -21.105 19.236 26.730 1.00 44.00 193 HIS A N 1
ATOM 1525 C CA . HIS A 1 193 ? -22.460 19.792 26.591 1.00 44.00 193 HIS A CA 1
ATOM 1526 C C . HIS A 1 193 ? -23.486 19.310 27.628 1.00 44.00 193 HIS A C 1
ATOM 1528 O O . HIS A 1 193 ? -24.636 19.742 27.578 1.00 44.00 193 HIS A O 1
ATOM 1534 N N . THR A 1 194 ? -23.093 18.503 28.614 1.00 38.47 194 THR A N 1
ATOM 1535 C CA . THR A 1 194 ? -23.917 18.260 29.811 1.00 38.47 194 THR A CA 1
ATOM 1536 C C . THR A 1 194 ? -23.376 19.061 30.992 1.00 38.47 194 THR A C 1
ATOM 1538 O O . THR A 1 194 ? -22.486 18.575 31.691 1.00 38.47 194 THR A O 1
ATOM 1541 N N . PRO A 1 195 ? -23.901 20.269 31.283 1.00 39.72 195 PRO A N 1
ATOM 1542 C CA . PRO A 1 195 ? -23.599 20.947 32.530 1.00 39.72 195 PRO A CA 1
ATOM 1543 C C . PRO A 1 195 ? -24.417 20.287 33.646 1.00 39.72 195 PRO A C 1
ATOM 1545 O O . PRO A 1 195 ? -25.418 20.830 34.110 1.00 39.72 195 PRO A O 1
ATOM 1548 N N . LEU A 1 196 ? -23.999 19.105 34.101 1.00 42.16 196 LEU A N 1
ATOM 1549 C CA . LEU A 1 196 ? -24.395 18.647 35.428 1.00 42.16 196 LEU A CA 1
ATOM 1550 C C . LEU A 1 196 ? -23.589 19.479 36.429 1.00 42.16 196 LEU A C 1
ATOM 1552 O O . LEU A 1 196 ? -22.430 19.196 36.721 1.00 42.16 196 LEU A O 1
ATOM 1556 N N . ARG A 1 197 ? -24.202 20.576 36.890 1.00 45.22 197 ARG A N 1
ATOM 1557 C CA . ARG A 1 197 ? -23.696 21.413 37.981 1.00 45.22 197 ARG A CA 1
ATOM 1558 C C . ARG A 1 197 ? -23.521 20.549 39.231 1.00 45.22 197 ARG A C 1
ATOM 1560 O O . ARG A 1 197 ? -24.479 20.323 39.961 1.00 45.22 197 ARG A O 1
ATOM 1567 N N . MET A 1 198 ? -22.297 20.121 39.505 1.00 41.81 198 MET A N 1
ATOM 1568 C CA . MET A 1 198 ? -21.873 19.723 40.844 1.00 41.81 198 MET A CA 1
ATOM 1569 C C . MET A 1 198 ? -20.989 20.843 41.381 1.00 41.81 198 MET A C 1
ATOM 1571 O O . MET A 1 198 ? -19.922 21.134 40.847 1.00 41.81 198 MET A O 1
ATOM 1575 N N . ILE A 1 199 ? -21.494 21.539 42.394 1.00 44.09 199 ILE A N 1
ATOM 1576 C CA . ILE A 1 199 ? -20.785 22.611 43.085 1.00 44.09 199 ILE A CA 1
ATOM 1577 C C . ILE A 1 199 ? -19.757 21.934 44.000 1.00 44.09 199 ILE A C 1
ATOM 1579 O O . ILE A 1 199 ? -20.131 21.407 45.043 1.00 44.09 199 ILE A O 1
ATOM 1583 N N . SER A 1 200 ? -18.473 21.937 43.630 1.00 41.53 200 SER A N 1
ATOM 1584 C CA . SER A 1 200 ? -17.382 21.610 44.559 1.00 41.53 200 SER A CA 1
ATOM 1585 C C . SER A 1 200 ? -16.493 22.833 44.771 1.00 41.53 200 SER A C 1
ATOM 1587 O O . SER A 1 200 ? -15.806 23.294 43.858 1.00 41.53 200 SER A O 1
ATOM 1589 N N . LEU A 1 201 ? -16.515 23.367 45.990 1.00 43.09 201 LEU A N 1
ATOM 1590 C CA . LEU A 1 201 ? -15.593 24.391 46.469 1.00 43.09 201 LEU A CA 1
ATOM 1591 C C . LEU A 1 201 ? -14.264 23.730 46.863 1.00 43.09 201 LEU A C 1
ATOM 1593 O O . LEU A 1 201 ? -14.159 23.202 47.965 1.00 43.09 201 LEU A O 1
ATOM 1597 N N . SER A 1 202 ? -13.237 23.791 46.010 1.00 43.25 202 SER A N 1
ATOM 1598 C CA . SER A 1 202 ? -11.846 23.598 46.455 1.00 43.25 202 SER A CA 1
ATOM 1599 C C . SER A 1 202 ? -10.807 24.131 45.460 1.00 43.25 202 SER A C 1
ATOM 1601 O O . SER A 1 202 ? -10.693 23.658 44.335 1.00 43.25 202 SER A O 1
ATOM 1603 N N . LEU A 1 203 ? -10.075 25.140 45.941 1.00 36.97 203 LEU A N 1
ATOM 1604 C CA . LEU A 1 203 ? -8.651 25.470 45.780 1.00 36.97 203 LEU A CA 1
ATOM 1605 C C . LEU A 1 203 ? -7.912 25.082 44.478 1.00 36.97 203 LEU A C 1
ATOM 1607 O O . LEU A 1 203 ? -7.681 23.919 44.169 1.00 36.97 203 LEU A O 1
ATOM 1611 N N . LYS A 1 204 ? -7.427 26.138 43.803 1.00 40.84 204 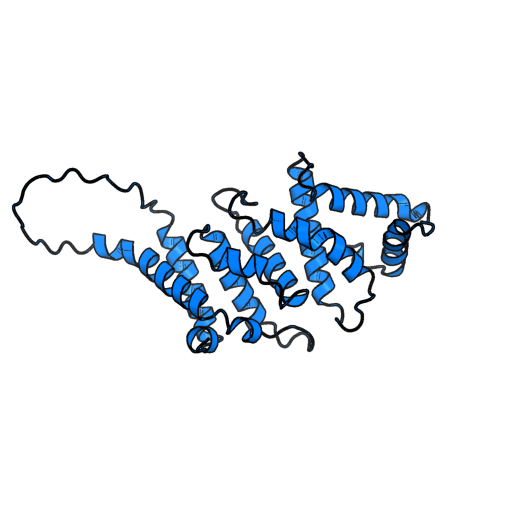LYS A N 1
ATOM 1612 C CA . LYS A 1 204 ? -6.433 26.184 42.715 1.00 40.84 204 LYS A CA 1
ATOM 1613 C C . LYS A 1 204 ? -5.420 25.025 42.732 1.00 40.84 204 LYS A C 1
ATOM 1615 O O . LYS A 1 204 ? -4.516 25.017 43.562 1.00 40.84 204 LYS A O 1
ATOM 1620 N N . SER A 1 205 ? -5.462 24.194 41.690 1.00 31.20 205 SER A N 1
ATOM 1621 C CA . SER A 1 205 ? -4.266 23.581 41.106 1.00 31.20 205 SER A CA 1
ATOM 1622 C C . SER A 1 205 ? -4.097 24.098 39.679 1.00 31.20 205 SER A C 1
ATOM 1624 O O . SER A 1 205 ? -5.052 24.224 38.913 1.00 31.20 205 SER A O 1
ATOM 1626 N N . LYS A 1 206 ? -2.870 24.496 39.362 1.00 40.44 206 LYS A N 1
ATOM 1627 C CA . LYS A 1 206 ? -2.456 25.102 38.101 1.00 40.44 206 LYS A CA 1
ATOM 1628 C C . LYS A 1 206 ? -2.069 23.956 37.168 1.00 40.44 206 LYS A C 1
ATOM 1630 O O . LYS A 1 206 ? -0.900 23.597 37.110 1.00 40.44 206 LYS A O 1
ATOM 1635 N N . GLU A 1 207 ? -3.041 23.366 36.478 1.00 32.62 207 GLU A N 1
ATOM 1636 C CA . GLU A 1 207 ? -2.769 22.333 35.476 1.00 32.62 207 GLU A CA 1
ATOM 1637 C C . GLU A 1 207 ? -2.775 22.902 34.061 1.00 32.62 207 GLU A C 1
ATOM 1639 O O . GLU A 1 207 ? -3.611 23.713 33.657 1.00 32.62 207 GLU A O 1
ATOM 1644 N N . VAL A 1 208 ? -1.744 22.483 33.338 1.00 35.31 208 VAL A N 1
ATOM 1645 C CA . VAL A 1 208 ? -1.419 22.796 31.956 1.00 35.31 208 VAL A CA 1
ATOM 1646 C C . VAL A 1 208 ? -2.651 22.572 31.085 1.00 35.31 208 VAL A C 1
ATOM 1648 O O . VAL A 1 208 ? -3.075 21.442 30.862 1.00 35.31 208 VAL A O 1
ATOM 1651 N N . GLN A 1 209 ? -3.217 23.667 30.574 1.00 35.06 209 GLN A N 1
ATOM 1652 C CA . GLN A 1 209 ? -4.246 23.630 29.542 1.00 35.06 209 GLN A CA 1
ATOM 1653 C C . GLN A 1 209 ? -3.679 22.907 28.317 1.00 35.06 209 GLN A C 1
ATOM 1655 O O . GLN A 1 209 ? -2.899 23.463 27.538 1.00 35.06 209 GLN A O 1
ATOM 1660 N N . SER A 1 210 ? -4.058 21.638 28.183 1.00 38.22 210 SER A N 1
ATOM 1661 C CA . SER A 1 210 ? -3.871 20.840 26.983 1.00 38.22 210 SER A CA 1
ATOM 1662 C C . SER A 1 210 ? -4.526 21.567 25.813 1.00 38.22 210 SER A C 1
ATOM 1664 O O . SER A 1 210 ? -5.746 21.707 25.728 1.00 38.22 210 SER A O 1
ATOM 1666 N N . LYS A 1 211 ? -3.679 22.070 24.916 1.00 40.22 211 LYS A N 1
ATOM 1667 C CA . LYS A 1 211 ? -4.033 22.626 23.612 1.00 40.22 211 LYS A CA 1
ATOM 1668 C C . LYS A 1 211 ? -4.565 21.520 22.692 1.00 40.22 211 LYS A C 1
ATOM 1670 O O . LYS A 1 211 ? -3.914 21.202 21.707 1.00 40.22 211 LYS A O 1
ATOM 1675 N N . PHE A 1 212 ? -5.701 20.904 22.983 1.00 41.81 212 PHE A N 1
ATOM 1676 C CA . PHE A 1 212 ? -6.262 19.889 22.092 1.00 41.81 212 PHE A CA 1
ATOM 1677 C C . PHE A 1 212 ? -7.775 19.968 22.093 1.00 41.81 212 PHE A C 1
ATOM 1679 O O . PHE A 1 212 ? -8.426 19.379 22.939 1.00 41.81 212 PHE A O 1
ATOM 1686 N N . ASN A 1 213 ? -8.305 20.747 21.154 1.00 39.81 213 ASN A N 1
ATOM 1687 C CA . ASN A 1 213 ? -9.521 20.434 20.409 1.00 39.81 213 ASN A CA 1
ATOM 1688 C C . ASN A 1 213 ? -9.643 21.478 19.300 1.00 39.81 213 ASN A C 1
ATOM 1690 O O . ASN A 1 213 ? -10.166 22.573 19.504 1.00 39.81 213 ASN A O 1
ATOM 1694 N N . LYS A 1 214 ? -9.108 21.164 18.115 1.00 48.22 214 LYS A N 1
ATOM 1695 C CA . LYS A 1 214 ? -9.483 21.906 16.911 1.00 48.22 214 LYS A CA 1
ATOM 1696 C C . LYS A 1 214 ? -10.917 21.479 16.564 1.00 48.22 214 LYS A C 1
ATOM 1698 O O . LYS A 1 214 ? -11.131 20.287 16.346 1.00 48.22 214 LYS A O 1
ATOM 1703 N N . PRO A 1 215 ? -11.895 22.397 16.490 1.00 51.41 215 PRO A N 1
ATOM 1704 C CA . PRO A 1 215 ? -13.295 22.060 16.198 1.00 51.41 215 PRO A CA 1
ATOM 1705 C C . PRO A 1 215 ? -13.492 21.340 14.848 1.00 51.41 215 PRO A C 1
ATOM 1707 O O . PRO A 1 215 ? -14.504 20.678 14.640 1.00 51.41 215 PRO A O 1
ATOM 1710 N N . GLU A 1 216 ? -12.501 21.413 13.957 1.00 59.22 216 GLU A N 1
ATOM 1711 C CA . GLU A 1 216 ? -12.469 20.749 12.649 1.00 59.22 216 GLU A CA 1
ATOM 1712 C C . GLU A 1 216 ? -12.178 19.238 12.693 1.00 59.22 216 GLU A C 1
ATOM 1714 O O . GLU A 1 216 ? -12.522 18.525 11.753 1.00 59.22 216 GLU A O 1
ATOM 1719 N N . GLU A 1 217 ? -11.563 18.716 13.761 1.00 66.31 217 GLU A N 1
ATOM 1720 C CA . GLU A 1 217 ? -11.155 17.301 13.805 1.00 66.31 217 GLU A CA 1
ATOM 1721 C C . GLU A 1 217 ? -12.305 16.367 14.213 1.00 66.31 217 GLU A C 1
ATOM 1723 O O . GLU A 1 217 ? -12.354 15.210 13.793 1.00 66.31 217 GLU A O 1
ATOM 1728 N N . MET A 1 218 ? -13.284 16.861 14.976 1.00 74.38 218 MET A N 1
ATOM 1729 C CA . MET A 1 218 ? -14.401 16.047 15.470 1.00 74.38 218 MET A CA 1
ATOM 1730 C C . MET A 1 218 ? -15.261 15.430 14.341 1.00 74.38 218 MET A C 1
ATOM 1732 O O . MET A 1 218 ? -15.570 14.236 14.423 1.00 74.38 218 MET A O 1
ATOM 1736 N N . PRO A 1 219 ? -15.626 16.157 13.262 1.00 81.81 219 PRO A N 1
ATOM 1737 C CA . PRO A 1 219 ? -16.281 15.556 12.098 1.00 81.81 219 PRO A CA 1
ATOM 1738 C C . PRO A 1 219 ? -15.450 14.449 11.431 1.00 81.81 219 PRO A C 1
ATOM 1740 O O . PRO A 1 219 ? -16.013 13.448 10.988 1.00 81.81 219 PRO A O 1
ATOM 1743 N N . ALA A 1 220 ? -14.120 14.586 11.397 1.00 86.19 220 ALA A N 1
ATOM 1744 C CA . ALA A 1 220 ? -13.236 13.593 10.790 1.00 86.19 220 ALA A CA 1
ATOM 1745 C C . ALA A 1 220 ? -13.229 12.272 11.579 1.00 86.19 220 ALA A C 1
ATOM 1747 O O . ALA A 1 220 ? -13.377 11.209 10.977 1.00 86.19 220 ALA A O 1
ATOM 1748 N N . TYR A 1 221 ? -13.165 12.328 12.916 1.00 90.44 221 TYR A N 1
ATOM 1749 C CA . TYR A 1 221 ? -13.274 11.132 13.765 1.00 90.44 221 TYR A CA 1
ATOM 1750 C C . TYR A 1 221 ? -14.635 10.436 13.620 1.00 90.44 221 TYR A C 1
ATOM 1752 O O . TYR A 1 221 ? -14.691 9.209 13.566 1.00 90.44 221 TYR A O 1
ATOM 1760 N N . ARG A 1 222 ? -15.736 11.194 13.498 1.00 91.12 222 ARG A N 1
ATOM 1761 C CA . ARG A 1 222 ? -17.075 10.623 13.251 1.00 91.12 222 ARG A CA 1
ATOM 1762 C C . ARG A 1 222 ? -17.159 9.921 11.895 1.00 91.12 222 ARG A C 1
ATOM 1764 O O . ARG A 1 222 ? -17.717 8.830 11.808 1.00 91.12 222 ARG A O 1
ATOM 1771 N N . ASN A 1 223 ? -16.570 10.515 10.858 1.00 92.19 223 ASN A N 1
ATOM 1772 C CA . ASN A 1 223 ? -16.501 9.902 9.533 1.00 92.19 223 ASN A CA 1
ATOM 1773 C C . ASN A 1 223 ? -15.648 8.626 9.541 1.00 92.19 223 ASN A C 1
ATOM 1775 O O . ASN A 1 223 ? -16.075 7.616 8.981 1.00 92.19 223 ASN A O 1
ATOM 1779 N N . LEU A 1 224 ? -14.487 8.631 10.210 1.00 94.56 224 LEU A N 1
ATOM 1780 C CA . LEU A 1 224 ? -13.680 7.417 10.363 1.00 94.56 224 LEU A CA 1
ATOM 1781 C C . LEU A 1 224 ? -14.451 6.333 11.124 1.00 94.56 224 LEU A C 1
ATOM 1783 O O . LEU A 1 224 ? -14.472 5.182 10.691 1.00 94.56 224 LEU A O 1
ATOM 1787 N N . LEU A 1 225 ? -15.117 6.695 12.225 1.00 95.56 225 LEU A N 1
ATOM 1788 C CA . LEU A 1 225 ? -15.918 5.761 13.012 1.00 95.56 225 LEU A CA 1
ATOM 1789 C C . LEU A 1 225 ? -17.024 5.119 12.165 1.00 95.56 225 LEU A C 1
ATOM 1791 O O . LEU A 1 225 ? -17.218 3.908 12.228 1.00 95.56 225 LEU A O 1
ATOM 1795 N N . LEU A 1 226 ? -17.706 5.898 11.320 1.00 95.62 226 LEU A N 1
ATOM 1796 C CA . LEU A 1 226 ? -18.699 5.369 10.384 1.00 95.62 226 LEU A CA 1
ATOM 1797 C C . LEU A 1 226 ? -18.088 4.341 9.418 1.00 95.62 226 LEU A C 1
ATOM 1799 O O . LEU A 1 226 ? -18.698 3.303 9.162 1.00 95.62 226 LEU A O 1
ATOM 1803 N N . LEU A 1 227 ? -16.897 4.609 8.877 1.00 96.25 227 LEU A N 1
ATOM 1804 C CA . LEU A 1 227 ? -16.207 3.666 7.992 1.00 96.25 227 LEU A CA 1
ATOM 1805 C C . LEU A 1 227 ? -15.782 2.394 8.727 1.00 96.25 227 LEU A C 1
ATOM 1807 O O . LEU A 1 227 ? -15.927 1.301 8.183 1.00 96.25 227 LEU A O 1
ATOM 1811 N N . LEU A 1 228 ? -15.320 2.520 9.969 1.00 96.62 228 LEU A N 1
ATOM 1812 C CA . LEU A 1 228 ? -14.987 1.378 10.814 1.00 96.62 228 LEU A CA 1
ATOM 1813 C C . LEU A 1 228 ? -16.210 0.504 11.084 1.00 96.62 228 LEU A C 1
ATOM 1815 O O . LEU A 1 228 ? -16.142 -0.707 10.907 1.00 96.62 228 LEU A O 1
ATOM 1819 N N . VAL A 1 229 ? -17.347 1.105 11.442 1.00 96.38 229 VAL A N 1
ATOM 1820 C CA . VAL A 1 229 ? -18.604 0.368 11.640 1.00 96.38 229 VAL A CA 1
ATOM 1821 C C . VAL A 1 229 ? -19.017 -0.355 10.356 1.00 96.38 229 VAL A C 1
ATOM 1823 O O . VAL A 1 229 ? -19.373 -1.531 10.410 1.00 96.38 229 VAL A O 1
ATOM 1826 N N . LYS A 1 230 ? -18.912 0.298 9.189 1.00 96.56 230 LYS A N 1
ATOM 1827 C CA . LYS A 1 230 ? -19.173 -0.347 7.890 1.00 96.56 230 LYS A CA 1
ATOM 1828 C C . LYS A 1 230 ? -18.239 -1.530 7.634 1.00 96.56 230 LYS A C 1
ATOM 1830 O O . LYS A 1 230 ? -18.693 -2.548 7.120 1.00 96.56 230 LYS A O 1
ATOM 1835 N N . LEU A 1 231 ? -16.958 -1.403 7.981 1.00 95.94 231 LEU A N 1
ATOM 1836 C CA . LEU A 1 231 ? -15.971 -2.468 7.807 1.00 95.94 231 LEU A CA 1
ATOM 1837 C C . LEU A 1 231 ? -16.291 -3.669 8.698 1.00 95.94 231 LEU A C 1
ATOM 1839 O O . LEU A 1 231 ? -16.322 -4.792 8.210 1.00 95.94 231 LEU A O 1
ATOM 1843 N N . ILE A 1 232 ? -16.586 -3.424 9.974 1.00 94.88 232 ILE A N 1
ATOM 1844 C CA . ILE A 1 232 ? -16.952 -4.461 10.946 1.00 94.88 232 ILE A CA 1
ATOM 1845 C C . ILE A 1 232 ? -18.248 -5.158 10.528 1.00 94.88 232 ILE A C 1
ATOM 1847 O O . ILE A 1 232 ? -18.349 -6.375 10.614 1.00 94.88 232 ILE A O 1
ATOM 1851 N N . HIS A 1 233 ? -19.233 -4.403 10.040 1.00 94.50 233 HIS A N 1
ATOM 1852 C CA . HIS A 1 233 ? -20.466 -4.981 9.516 1.00 94.50 233 HIS A CA 1
ATOM 1853 C C . HIS A 1 233 ? -20.206 -5.856 8.280 1.00 94.50 233 HIS A C 1
ATOM 1855 O O . HIS A 1 233 ? -20.823 -6.906 8.124 1.00 94.50 233 HIS A O 1
ATOM 1861 N N . ALA A 1 234 ? -19.301 -5.434 7.393 1.00 93.62 234 ALA A N 1
ATOM 1862 C CA . ALA A 1 234 ? -18.936 -6.211 6.213 1.00 93.62 234 ALA A CA 1
ATOM 1863 C C . ALA A 1 234 ? -18.131 -7.476 6.562 1.00 93.62 234 ALA A C 1
ATOM 1865 O O . ALA A 1 234 ? -18.251 -8.480 5.860 1.00 93.62 234 ALA A O 1
ATOM 1866 N N . ASP A 1 235 ? -17.311 -7.436 7.615 1.00 93.44 235 ASP A N 1
ATOM 1867 C CA . ASP A 1 235 ? -16.516 -8.572 8.082 1.00 93.44 235 ASP A CA 1
ATOM 1868 C C . ASP A 1 235 ? -16.350 -8.575 9.617 1.00 93.44 235 ASP A C 1
ATOM 1870 O O . ASP A 1 235 ? -15.381 -8.020 10.150 1.00 93.44 235 ASP A O 1
ATOM 1874 N N . PRO A 1 236 ? -17.278 -9.216 10.355 1.00 93.44 236 PRO A N 1
ATOM 1875 C CA . PRO A 1 236 ? -17.235 -9.246 11.816 1.00 93.44 236 PRO A CA 1
ATOM 1876 C C . PRO A 1 236 ? -16.005 -9.963 12.387 1.00 93.44 236 PRO A C 1
ATOM 1878 O O . PRO A 1 236 ? -15.607 -9.692 13.522 1.00 93.44 236 PRO A O 1
ATOM 1881 N N . MET A 1 237 ? -15.362 -10.849 11.617 1.00 92.69 237 MET A N 1
ATOM 1882 C CA . MET A 1 237 ? -14.190 -11.596 12.083 1.00 92.69 237 MET A CA 1
ATOM 1883 C C . MET A 1 237 ? -12.989 -10.691 12.353 1.00 92.69 237 MET A C 1
ATOM 1885 O O . MET A 1 237 ? -12.180 -11.013 13.219 1.00 92.69 237 MET A O 1
ATOM 1889 N N . LEU A 1 238 ? -12.935 -9.509 11.731 1.00 90.12 238 LEU A N 1
ATOM 1890 C CA . LEU A 1 238 ? -11.959 -8.462 12.051 1.00 90.12 238 LEU A CA 1
ATOM 1891 C C . LEU A 1 238 ? -12.055 -7.947 13.499 1.00 90.12 238 LEU A C 1
ATOM 1893 O O . LEU A 1 238 ? -11.116 -7.318 13.982 1.00 90.12 238 LEU A O 1
ATOM 1897 N N . MET A 1 239 ? -13.171 -8.203 14.189 1.00 88.88 239 MET A N 1
ATOM 1898 C CA . MET A 1 239 ? -13.361 -7.890 15.609 1.00 88.88 239 MET A CA 1
ATOM 1899 C C . MET A 1 239 ? -13.395 -9.133 16.493 1.00 88.88 239 MET A C 1
ATOM 1901 O O . MET A 1 239 ? -13.140 -9.016 17.690 1.00 88.88 239 MET A O 1
ATOM 1905 N N . LEU A 1 240 ? -13.704 -10.305 15.939 1.00 88.00 240 LEU A N 1
ATOM 1906 C CA . LEU A 1 240 ? -13.917 -11.534 16.706 1.00 88.00 240 LEU A CA 1
ATOM 1907 C C . LEU A 1 240 ? -12.708 -12.470 16.716 1.00 88.00 240 LEU A C 1
ATOM 1909 O O . LEU A 1 240 ? -12.632 -13.325 17.595 1.00 88.00 240 LEU A O 1
ATOM 1913 N N . SER A 1 241 ? -11.757 -12.329 15.787 1.00 84.56 241 SER A N 1
ATOM 1914 C CA . SER A 1 241 ? -10.585 -13.201 15.783 1.00 84.56 241 SER A CA 1
ATOM 1915 C C . SER A 1 241 ? -9.759 -13.005 17.060 1.00 84.56 241 SER A C 1
ATOM 1917 O O . SER A 1 241 ? -9.409 -11.885 17.468 1.00 84.56 241 SER A O 1
ATOM 1919 N N . VAL A 1 242 ? -9.484 -14.132 17.711 1.00 71.06 242 VAL A N 1
ATOM 1920 C CA . VAL A 1 242 ? -8.594 -14.232 18.863 1.00 71.06 242 VAL A CA 1
ATOM 1921 C C . VAL A 1 242 ? -7.227 -14.592 18.299 1.00 71.06 242 VAL A C 1
ATOM 1923 O O . VAL A 1 242 ? -6.977 -15.736 17.933 1.00 71.06 242 VAL A O 1
ATOM 1926 N N . SER A 1 243 ? -6.405 -13.568 18.101 1.00 56.09 243 SER A N 1
ATOM 1927 C CA . SER A 1 243 ? -4.977 -13.687 17.804 1.00 56.09 243 SER A CA 1
ATOM 1928 C C . SER A 1 243 ? -4.189 -13.840 19.093 1.00 56.09 243 SER A C 1
ATOM 1930 O O . SER A 1 243 ? -4.487 -13.028 20.003 1.00 56.09 243 SER A O 1
#

Organism: NCBI:txid278856

pLDDT: mean 83.24, std 17.02, range [31.2, 97.38]

Sequence (243 aa):
MLLLLNPEVLEEIVNADSGAPCSPRHTKKKHFIDSVKRGLSPQNNSKQMTEAAVVTCVKLCKASTYLNIADSGNVTFVLVKSVINDLKWLLFNPSKPYSRSPPGCYELELLSDCFVSLFRIMPHSNDALKVCLNLNTNMSYHYVIVNSLLRIKQQPQLLPWWPQIELLYPRAAELRAMFTDTLNKATQGYIVHTPLRMISLSLKSKEVQSKFNKPEEMPAYRNLLLLLVKLIHADPMLMLSVS

Secondary structure (DSSP, 8-state):
--GGG-HHHHHHHHHGGGT----TTTHHHHHHHHHHHHHHSTT---HHHHHHHHHHHHHHHHHHTTS-TT-TT-HHHHHHHHHHHHHHHHHS-TTS-SSPSSPPHHHHHHHHHHHHHHHHH-TT--HHHHHHH-TTS-HHHHHHHHHHHHHHHHSTTS-TTSPPGGGGGGGHHHHHHHHHHHHHHHHTTTGGG---------------------TTHHHHHHHHHHHHHHHHHH-THHHH---

Foldseek 3Di:
DCPVVDQVLLCLLLVVVVVHDHDPVSVVVNVVLVLLLVLLDPPDPDLVSVVVSLLVLLVLLLVCLPDDVVPVVRSSVVSNVSRVVSSCCLPLPQVHHNADVVHDPVSLVSLLSSVLSCCFSPVPDCRLVCSLLDPPGDLSSVSSVLSNLLVQLVCPPVDVSGDHSVSCLVVLVSLVVVLVSLVCLLCVVVVVPDPPDDDDDDDDDDDDPPPDDDVVCNVSSVVSNVSSVVSCVSPVSSNVRDD